Protein AF-A0A949F5P6-F1 (afdb_monomer_lite)

Secondary structure (DSSP, 8-state):
--SSHHHHHHHHHHHTS--------EEEEEEEEEESEEEEEESS-EEEE-TT-SS-SEEE-TT--EEEEE-SSSEE-SSS-B--SEEEEEE-TT--EEETTEEESSEEEEEEETTEEEEEEEEEHHHHHHHHHHHHS-TTS-HHHHHHHHHHHHHHHHHHHHHTTTSS-SEESSTTS----TT-

Structure (mmCIF, N/CA/C/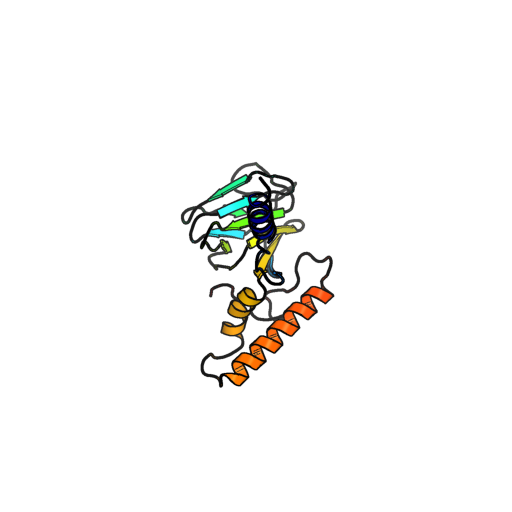O backbone):
data_AF-A0A949F5P6-F1
#
_entry.id   AF-A0A949F5P6-F1
#
loop_
_atom_site.group_PDB
_atom_site.id
_atom_site.type_symbol
_atom_site.label_atom_id
_atom_site.label_alt_id
_atom_site.label_comp_id
_atom_site.label_asym_id
_atom_site.label_entity_id
_atom_site.label_seq_id
_atom_site.pdbx_PDB_ins_code
_atom_site.Cartn_x
_atom_site.Cartn_y
_atom_site.Cartn_z
_atom_site.occupancy
_atom_site.B_iso_or_equiv
_atom_site.auth_seq_id
_atom_site.auth_comp_id
_atom_site.auth_asym_id
_atom_site.auth_atom_id
_atom_site.pdbx_PDB_model_num
ATOM 1 N N . MET A 1 1 ? -8.753 58.384 -19.182 1.00 50.28 1 MET A N 1
ATOM 2 C CA . MET A 1 1 ? -9.320 57.295 -18.348 1.00 50.28 1 MET A CA 1
ATOM 3 C C . MET A 1 1 ? -9.733 56.052 -19.166 1.00 50.28 1 MET A C 1
ATOM 5 O O . MET A 1 1 ? -10.777 55.478 -18.907 1.00 50.28 1 MET A O 1
ATOM 9 N N . LYS A 1 2 ? -8.934 55.602 -20.153 1.00 48.81 2 LYS A N 1
ATOM 10 C CA . LYS A 1 2 ? -9.259 54.415 -20.986 1.00 48.81 2 LYS A CA 1
ATOM 11 C C . LYS A 1 2 ? -8.104 53.409 -21.161 1.00 48.81 2 LYS A C 1
ATOM 13 O O . LYS A 1 2 ? -8.247 52.454 -21.906 1.00 48.81 2 LYS A O 1
ATOM 18 N N . LYS A 1 3 ? -6.969 53.587 -20.468 1.00 45.97 3 LYS A N 1
ATOM 19 C CA . LYS A 1 3 ? -5.789 52.698 -20.587 1.00 45.97 3 LYS A CA 1
ATOM 20 C C . LYS A 1 3 ? -5.497 51.827 -19.352 1.00 45.97 3 LYS A C 1
ATOM 22 O O . LYS A 1 3 ? -4.590 51.013 -19.408 1.00 45.97 3 LYS A O 1
ATOM 27 N N . ILE A 1 4 ? -6.271 51.950 -18.268 1.00 48.78 4 ILE A N 1
ATOM 28 C CA . ILE A 1 4 ? -6.043 51.187 -17.018 1.00 48.78 4 ILE A CA 1
ATOM 29 C C . ILE A 1 4 ? -6.819 49.854 -16.986 1.00 48.78 4 ILE A C 1
ATOM 31 O O . ILE A 1 4 ? -6.415 48.923 -16.301 1.00 48.78 4 ILE A O 1
ATOM 35 N N . ILE A 1 5 ? -7.879 49.701 -17.786 1.00 48.72 5 ILE A N 1
ATOM 36 C CA . ILE A 1 5 ? -8.738 48.501 -17.747 1.00 48.72 5 ILE A CA 1
ATOM 37 C C . ILE A 1 5 ? -8.091 47.288 -18.454 1.00 48.72 5 ILE A C 1
ATOM 39 O O . ILE A 1 5 ? -8.403 46.148 -18.124 1.00 48.72 5 ILE A O 1
ATOM 43 N N . LEU A 1 6 ? -7.133 47.498 -19.366 1.00 40.81 6 LEU A N 1
ATOM 44 C CA . LEU A 1 6 ? -6.543 46.404 -20.155 1.00 40.81 6 LEU A CA 1
ATOM 45 C C . LEU A 1 6 ? -5.443 45.612 -19.415 1.00 40.81 6 LEU A C 1
ATOM 47 O O . LEU A 1 6 ? -5.167 44.475 -19.779 1.00 40.81 6 LEU A O 1
ATOM 51 N N . LEU A 1 7 ? -4.847 46.166 -18.351 1.00 41.56 7 LEU A N 1
ATOM 52 C CA . LEU A 1 7 ? -3.807 45.481 -17.562 1.00 41.56 7 LEU A CA 1
ATOM 53 C C . LEU A 1 7 ? -4.375 44.571 -16.460 1.00 41.56 7 LEU A C 1
ATOM 55 O O . LEU A 1 7 ? -3.722 43.608 -16.071 1.00 41.56 7 LEU A O 1
ATOM 59 N N . ILE A 1 8 ? -5.609 44.816 -16.008 1.00 45.28 8 ILE A N 1
ATOM 60 C CA . ILE A 1 8 ? -6.285 43.958 -15.021 1.00 45.28 8 ILE A CA 1
ATOM 61 C C . ILE A 1 8 ? -6.829 42.672 -15.661 1.00 45.28 8 ILE A C 1
ATOM 63 O O . ILE A 1 8 ? -6.861 41.631 -15.012 1.00 45.28 8 ILE A O 1
ATOM 67 N N . LEU A 1 9 ? -7.191 42.703 -16.948 1.00 42.06 9 LEU A N 1
ATOM 68 C CA . LEU A 1 9 ? -7.776 41.542 -17.626 1.00 42.06 9 LEU A CA 1
ATOM 69 C C . LEU A 1 9 ? -6.742 40.442 -17.937 1.00 42.06 9 LEU A C 1
ATOM 71 O O . LEU A 1 9 ? -7.083 39.262 -17.945 1.00 42.06 9 LEU A O 1
ATOM 75 N N . ILE A 1 10 ? -5.471 40.811 -18.134 1.00 47.78 10 ILE A N 1
ATOM 76 C CA . ILE A 1 10 ? -4.380 39.850 -18.371 1.00 47.78 10 ILE A CA 1
ATOM 77 C C . ILE A 1 10 ? -3.931 39.201 -17.051 1.00 47.78 10 ILE A C 1
ATOM 79 O O . ILE A 1 10 ? -3.666 38.002 -17.021 1.00 47.78 10 ILE A O 1
ATOM 83 N N . ALA A 1 11 ? -3.931 39.946 -15.940 1.00 45.56 11 ALA A N 1
ATOM 84 C CA . ALA A 1 11 ? -3.559 39.412 -14.627 1.00 45.56 11 ALA A CA 1
ATOM 85 C C . ALA A 1 11 ? -4.588 38.408 -14.068 1.00 45.56 11 ALA A C 1
ATOM 87 O O . ALA A 1 11 ? -4.207 37.440 -13.414 1.00 45.56 11 ALA A O 1
ATOM 88 N N . VAL A 1 12 ? -5.880 38.582 -14.373 1.00 44.78 12 VAL A N 1
ATOM 89 C CA . VAL A 1 12 ? -6.940 37.641 -13.957 1.00 44.78 12 VAL A CA 1
ATOM 90 C C . VAL A 1 12 ? -6.904 36.340 -14.772 1.00 44.78 12 VAL A C 1
ATOM 92 O O . VAL A 1 12 ? -7.260 35.282 -14.258 1.00 44.78 12 VAL A O 1
ATOM 95 N N . CYS A 1 13 ? -6.408 36.377 -16.014 1.00 37.69 13 CYS A N 1
ATOM 96 C CA . CYS A 1 13 ? -6.328 35.189 -16.868 1.00 37.69 13 CYS A CA 1
ATOM 97 C C . CYS A 1 13 ? -5.189 34.229 -16.463 1.00 37.69 13 CYS A C 1
ATOM 99 O O . CYS A 1 13 ? -5.305 33.024 -16.662 1.00 37.69 13 CYS A O 1
ATOM 101 N N . VAL A 1 14 ? -4.127 34.727 -15.813 1.00 45.16 14 VAL A N 1
ATOM 102 C CA . VAL A 1 14 ? -3.027 33.881 -15.302 1.00 45.16 14 VAL A CA 1
ATOM 103 C C . VAL A 1 14 ? -3.420 33.126 -14.022 1.00 45.16 14 VAL A C 1
ATOM 105 O O . VAL A 1 14 ? -2.890 32.053 -13.757 1.00 45.16 14 VAL A O 1
ATOM 108 N N . ILE A 1 15 ? -4.395 33.627 -13.255 1.00 46.72 15 ILE A N 1
ATOM 109 C CA . ILE A 1 15 ? -4.849 33.000 -11.997 1.00 46.72 15 ILE A CA 1
ATOM 110 C C . ILE A 1 15 ? -5.822 31.826 -12.254 1.00 46.72 15 ILE A C 1
ATOM 112 O O . ILE A 1 15 ? -6.045 30.998 -11.376 1.00 46.72 15 ILE A O 1
ATOM 116 N N . LEU A 1 16 ? -6.366 31.709 -13.471 1.00 43.34 16 LEU A N 1
ATOM 117 C CA . LEU A 1 16 ? -7.303 30.648 -13.868 1.00 43.34 16 LEU A CA 1
ATOM 118 C C . LEU A 1 16 ? -6.640 29.424 -14.510 1.00 43.34 16 LEU A C 1
ATOM 120 O O . LEU A 1 16 ? -7.331 28.444 -14.793 1.00 43.34 16 LEU A O 1
ATOM 124 N N . VAL A 1 17 ? -5.316 29.426 -14.686 1.00 46.06 17 VAL A N 1
ATOM 125 C CA . VAL A 1 17 ? -4.587 28.177 -14.919 1.00 46.06 17 VAL A CA 1
ATOM 126 C C . VAL A 1 17 ? -4.506 27.479 -13.569 1.00 46.06 17 VAL A C 1
ATOM 128 O O . VAL A 1 17 ? -3.535 27.620 -12.828 1.00 46.06 17 VAL A O 1
ATOM 131 N N . GLY A 1 18 ? -5.579 26.771 -13.211 1.00 46.53 18 GLY A N 1
ATOM 132 C CA . GLY A 1 18 ? -5.518 25.807 -12.127 1.00 46.53 18 GLY A CA 1
ATOM 133 C C . GLY A 1 18 ? -4.285 24.946 -12.363 1.00 46.53 18 GLY A C 1
ATOM 134 O O . GLY A 1 18 ? -4.097 24.434 -13.468 1.00 46.53 18 GLY A O 1
ATOM 135 N N . PHE A 1 19 ? -3.417 24.842 -11.357 1.00 43.03 19 PHE A N 1
ATOM 136 C CA . PHE A 1 19 ? -2.393 23.812 -11.340 1.00 43.03 19 PHE A CA 1
ATOM 137 C C . PHE A 1 19 ? -3.138 22.487 -11.504 1.00 43.03 19 PHE A C 1
ATOM 139 O O . PHE A 1 19 ? -3.732 21.983 -10.553 1.00 43.03 19 PHE A O 1
ATOM 146 N N . GLN A 1 20 ? -3.180 21.955 -12.728 1.00 40.69 20 GLN A N 1
ATOM 147 C CA . GLN A 1 20 ? -3.459 20.546 -12.912 1.00 40.69 20 GLN A CA 1
ATOM 148 C C . GLN A 1 20 ? -2.363 19.855 -12.127 1.00 40.69 20 GLN A C 1
ATOM 150 O O . GLN A 1 20 ? -1.181 20.000 -12.451 1.00 40.69 20 GLN A O 1
ATOM 155 N N . ASP A 1 21 ? -2.757 19.188 -11.046 1.00 50.00 21 ASP A N 1
ATOM 156 C CA . ASP A 1 21 ? -1.862 18.292 -10.347 1.00 50.00 21 ASP A CA 1
ATOM 157 C C . ASP A 1 21 ? -1.286 17.367 -11.421 1.00 50.00 21 ASP A C 1
ATOM 159 O O . ASP A 1 21 ? -2.022 16.658 -12.108 1.00 50.00 21 ASP A O 1
ATOM 163 N N . SER A 1 22 ? 0.020 17.469 -11.671 1.00 49.59 22 SER A N 1
ATOM 164 C CA . SER A 1 22 ? 0.702 16.776 -12.776 1.00 49.59 22 SER A CA 1
ATOM 165 C C . SER A 1 22 ? 0.798 15.261 -12.544 1.00 49.59 22 SER A C 1
ATOM 167 O O . SER A 1 22 ? 1.641 14.572 -13.119 1.00 49.59 22 SER A O 1
ATOM 169 N N . SER A 1 23 ? -0.040 14.734 -11.655 1.00 64.88 23 SER A N 1
ATOM 170 C CA . SER A 1 23 ? -0.141 13.326 -11.351 1.00 64.88 23 SER A CA 1
ATOM 171 C C . SER A 1 23 ? -0.780 12.648 -12.566 1.00 64.88 23 SER A C 1
ATOM 173 O O . SER A 1 23 ? -1.952 12.821 -12.895 1.00 64.88 23 SER A O 1
ATOM 175 N N . GLY A 1 24 ? 0.040 11.882 -13.288 1.00 77.94 24 GLY A N 1
ATOM 176 C CA . GLY A 1 24 ? -0.445 10.937 -14.287 1.00 77.94 24 GLY A CA 1
ATOM 177 C C . GLY A 1 24 ? -1.412 9.911 -13.670 1.00 77.94 24 GLY A C 1
ATOM 178 O O . GLY A 1 24 ? -1.693 9.945 -12.469 1.00 77.94 24 GLY A O 1
ATOM 179 N N . PRO A 1 25 ? -1.925 8.954 -14.460 1.00 92.69 25 PRO A N 1
ATOM 180 C CA . PRO A 1 25 ? -2.863 7.962 -13.948 1.00 92.69 25 PRO A CA 1
ATOM 181 C C . PRO A 1 25 ? -2.271 7.218 -12.747 1.00 92.69 25 PRO A C 1
ATOM 183 O O . PRO A 1 25 ? -1.134 6.747 -12.791 1.00 92.69 25 PRO A O 1
ATOM 186 N N . LYS A 1 26 ? -3.059 7.081 -11.681 1.00 94.62 26 LYS A N 1
ATOM 187 C CA . LYS A 1 26 ? -2.685 6.267 -10.525 1.00 94.62 26 LYS A CA 1
ATOM 188 C C . LYS A 1 26 ? -2.974 4.792 -10.774 1.00 94.62 26 LYS A C 1
ATOM 190 O O . LYS A 1 26 ? -3.931 4.432 -11.466 1.00 94.62 26 LYS A O 1
ATOM 195 N N . ILE A 1 27 ? -2.168 3.939 -10.166 1.00 95.69 27 ILE A N 1
ATOM 196 C CA . ILE A 1 27 ? -2.289 2.488 -10.166 1.00 95.69 27 ILE A CA 1
ATOM 197 C C . ILE A 1 27 ? -2.479 2.017 -8.728 1.00 95.69 27 ILE A C 1
ATOM 199 O O . ILE A 1 27 ? -1.768 2.454 -7.826 1.00 95.69 27 ILE A O 1
ATOM 203 N N . ARG A 1 28 ? -3.433 1.106 -8.531 1.00 97.06 28 ARG A N 1
ATOM 204 C CA . ARG A 1 28 ? -3.722 0.479 -7.237 1.00 97.06 28 ARG A CA 1
ATOM 205 C C . ARG A 1 28 ? -3.174 -0.941 -7.222 1.00 97.06 28 ARG A C 1
ATOM 207 O O . ARG A 1 28 ? -3.649 -1.791 -7.977 1.00 97.06 28 ARG A O 1
ATOM 214 N N . VAL A 1 29 ? -2.189 -1.212 -6.376 1.00 96.19 29 VAL A N 1
ATOM 215 C CA . VAL A 1 29 ? -1.545 -2.526 -6.269 1.00 96.19 29 VAL A CA 1
ATOM 216 C C . VAL A 1 29 ? -1.906 -3.161 -4.934 1.00 96.19 29 VAL A C 1
ATOM 218 O O . VAL A 1 29 ? -1.552 -2.624 -3.891 1.00 96.19 29 VAL A O 1
ATOM 221 N N . ALA A 1 30 ? -2.575 -4.313 -4.942 1.00 96.12 30 ALA A N 1
ATOM 222 C CA . ALA A 1 30 ? -2.739 -5.122 -3.738 1.00 96.12 30 ALA A CA 1
ATOM 223 C C . ALA A 1 30 ? -1.377 -5.686 -3.318 1.00 96.12 30 ALA A C 1
ATOM 225 O O . ALA A 1 30 ? -0.804 -6.523 -4.021 1.00 96.12 30 ALA A O 1
ATOM 226 N N . ILE A 1 31 ? -0.864 -5.205 -2.187 1.00 95.50 31 ILE A N 1
ATOM 227 C CA . ILE A 1 31 ? 0.441 -5.585 -1.636 1.00 95.50 31 ILE A CA 1
ATOM 228 C C . ILE A 1 31 ? 0.325 -6.648 -0.542 1.00 95.50 31 ILE A C 1
ATOM 230 O O . ILE A 1 31 ? 1.243 -7.443 -0.385 1.00 95.50 31 ILE A O 1
ATOM 234 N N . LEU A 1 32 ? -0.808 -6.714 0.167 1.00 94.56 32 LEU A N 1
ATOM 235 C CA . LEU A 1 32 ? -1.151 -7.811 1.076 1.00 94.56 32 LEU A CA 1
ATOM 236 C C . LEU A 1 32 ? -2.608 -8.206 0.847 1.00 94.56 32 LEU A C 1
ATOM 238 O O . LEU A 1 32 ? -3.471 -7.338 0.726 1.00 94.56 32 LEU A O 1
ATOM 242 N N . ILE A 1 33 ? -2.873 -9.508 0.789 1.00 93.75 33 ILE A N 1
ATOM 243 C CA . ILE A 1 33 ? -4.210 -10.076 0.608 1.00 93.75 33 ILE A CA 1
ATOM 244 C C . ILE A 1 33 ? -4.439 -11.063 1.749 1.00 93.75 33 ILE A C 1
ATOM 246 O O . ILE A 1 33 ? -3.564 -11.876 2.036 1.00 93.75 33 ILE A O 1
ATOM 250 N N . ASP A 1 34 ? -5.600 -10.952 2.388 1.00 94.31 34 ASP A N 1
ATOM 251 C CA . ASP A 1 34 ? -6.066 -11.809 3.480 1.00 94.31 34 ASP A CA 1
ATOM 252 C C . ASP A 1 34 ? -5.105 -11.833 4.691 1.00 94.31 34 ASP A C 1
ATOM 254 O O . ASP A 1 34 ? -4.900 -12.851 5.349 1.00 94.31 34 ASP A O 1
ATOM 258 N N . ALA A 1 35 ? -4.507 -10.678 5.005 1.00 94.75 35 ALA A N 1
ATOM 259 C CA . ALA A 1 35 ? -3.623 -10.523 6.159 1.00 94.75 35 ALA A CA 1
ATOM 260 C C . ALA A 1 35 ? -4.423 -10.382 7.465 1.00 94.75 35 ALA A C 1
ATOM 262 O O . ALA A 1 35 ? -5.395 -9.636 7.520 1.00 94.75 35 ALA A O 1
ATOM 263 N N . SER A 1 36 ? -3.983 -11.020 8.552 1.00 95.19 36 SER A N 1
ATOM 264 C CA . SER A 1 36 ? -4.634 -10.900 9.871 1.00 95.19 36 SER A CA 1
ATOM 265 C C . SER A 1 36 ? -4.399 -9.542 10.548 1.00 95.19 36 SER A C 1
ATOM 267 O O . SER A 1 36 ? -5.167 -9.107 11.405 1.00 95.19 36 SER A O 1
ATOM 269 N N . SER A 1 37 ? -3.296 -8.880 10.203 1.00 96.69 37 SER A N 1
ATOM 270 C CA . SER A 1 37 ? -2.911 -7.568 10.718 1.00 96.69 37 SER A CA 1
ATOM 271 C C . SER A 1 37 ? -1.877 -6.922 9.806 1.00 96.69 37 SER A C 1
ATOM 273 O O . SER A 1 37 ? -1.141 -7.627 9.112 1.00 96.69 37 SER A O 1
ATOM 275 N N . VAL A 1 38 ? -1.751 -5.601 9.871 1.00 98.06 38 VAL A N 1
ATOM 276 C CA . VAL A 1 38 ? -0.703 -4.864 9.164 1.00 98.06 38 VAL A CA 1
ATOM 277 C C . VAL A 1 38 ? -0.065 -3.820 10.070 1.00 98.06 38 VAL A C 1
ATOM 279 O O . VAL A 1 38 ? -0.758 -3.086 10.773 1.00 98.06 38 VAL A O 1
ATOM 282 N N . LYS A 1 39 ? 1.268 -3.746 10.039 1.00 98.19 39 LYS A N 1
ATOM 283 C CA . LYS A 1 39 ? 2.028 -2.703 10.725 1.00 98.19 39 LYS A CA 1
ATOM 284 C C . LYS A 1 39 ? 2.257 -1.525 9.785 1.00 98.19 39 LYS A C 1
ATOM 286 O O . LYS A 1 39 ? 2.908 -1.692 8.751 1.00 98.19 39 LYS A O 1
ATOM 291 N N . ILE A 1 40 ? 1.780 -0.353 10.186 1.00 98.38 40 ILE A N 1
ATOM 292 C CA . ILE A 1 40 ? 1.973 0.924 9.506 1.00 98.38 40 ILE A CA 1
ATOM 293 C C . ILE A 1 40 ? 2.950 1.785 10.304 1.00 98.38 40 ILE A C 1
ATOM 295 O O . ILE A 1 40 ? 2.769 2.016 11.496 1.00 98.38 40 ILE A O 1
ATOM 299 N N . SER A 1 41 ? 3.982 2.273 9.631 1.00 98.31 41 SER A N 1
ATOM 300 C CA . SER A 1 41 ? 4.856 3.346 10.112 1.00 98.31 41 SER A CA 1
ATOM 301 C C . SER A 1 41 ? 5.266 4.216 8.927 1.00 98.31 41 SER A C 1
ATOM 303 O O . SER A 1 41 ? 4.743 4.039 7.825 1.00 98.31 41 SER A O 1
ATOM 305 N N . ALA A 1 42 ? 6.179 5.167 9.105 1.00 98.06 42 ALA A N 1
ATOM 306 C CA . ALA A 1 42 ? 6.630 6.010 8.003 1.00 98.06 42 ALA A CA 1
ATOM 307 C C . ALA A 1 42 ? 8.094 6.446 8.152 1.00 98.06 42 ALA A C 1
ATOM 309 O O . ALA A 1 42 ? 8.759 6.147 9.142 1.00 98.06 42 ALA A O 1
ATOM 310 N N . THR A 1 43 ? 8.634 7.109 7.128 1.00 98.00 43 THR A N 1
ATOM 311 C CA . THR A 1 43 ? 9.945 7.790 7.191 1.00 98.00 43 THR A CA 1
ATOM 312 C C . THR A 1 43 ? 9.852 9.225 7.715 1.00 98.00 43 THR A C 1
ATOM 314 O O . THR A 1 43 ? 10.867 9.906 7.796 1.00 98.00 43 THR A O 1
ATOM 317 N N . GLY A 1 44 ? 8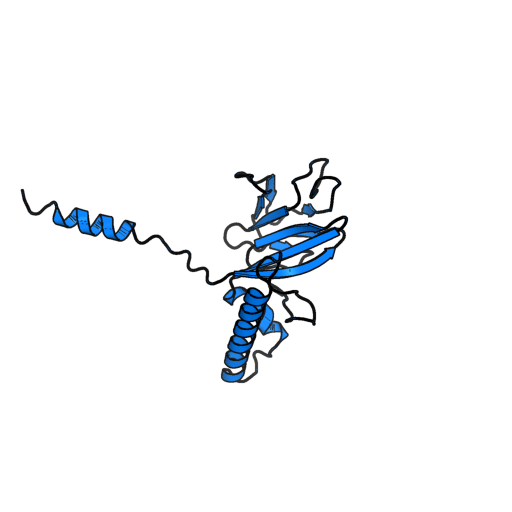.648 9.696 8.021 1.00 97.75 44 GLY A N 1
ATOM 318 C CA . GLY A 1 44 ? 8.352 11.040 8.492 1.00 97.75 44 GLY A CA 1
ATOM 319 C C . GLY A 1 44 ? 6.856 11.174 8.751 1.00 97.75 44 GLY A C 1
ATOM 320 O O . GLY A 1 44 ? 6.146 10.178 8.871 1.00 97.75 44 GLY A O 1
ATOM 321 N N . ARG A 1 45 ? 6.338 12.402 8.778 1.00 98.31 45 ARG A N 1
ATOM 322 C CA . ARG A 1 45 ? 4.932 12.653 9.135 1.00 98.31 45 ARG A CA 1
ATOM 323 C C . ARG A 1 45 ? 3.916 12.048 8.165 1.00 98.31 45 ARG A C 1
ATOM 325 O O . ARG A 1 45 ? 4.124 12.042 6.951 1.00 98.31 45 ARG A O 1
ATOM 332 N N . PHE A 1 46 ? 2.789 11.605 8.710 1.00 98.38 46 PHE A N 1
ATOM 333 C CA . PHE A 1 46 ? 1.653 11.062 7.968 1.00 98.38 46 PHE A CA 1
ATOM 334 C C . PHE A 1 46 ? 0.335 11.267 8.723 1.00 98.38 46 PHE A C 1
ATOM 336 O O . PHE A 1 46 ? 0.309 11.608 9.908 1.00 98.38 46 PHE A O 1
ATOM 343 N N . LYS A 1 47 ? -0.776 11.064 8.016 1.00 98.19 47 LYS A N 1
ATOM 344 C CA . LYS A 1 47 ? -2.135 11.119 8.562 1.00 98.19 47 LYS A CA 1
ATOM 345 C C . LYS A 1 47 ? -2.924 9.883 8.150 1.00 98.19 47 LYS A C 1
ATOM 347 O O . LYS A 1 47 ? -2.708 9.356 7.061 1.00 98.19 47 LYS A O 1
ATOM 352 N N . ILE A 1 48 ? -3.844 9.460 9.010 1.00 98.12 48 ILE A N 1
ATOM 353 C CA . ILE A 1 48 ? -4.786 8.369 8.761 1.00 98.12 48 ILE A CA 1
ATOM 354 C C . ILE A 1 48 ? -6.195 8.955 8.721 1.00 98.12 48 ILE A C 1
ATOM 356 O O . ILE A 1 48 ? -6.593 9.680 9.633 1.00 98.12 48 ILE A O 1
ATOM 360 N N . PHE A 1 49 ? -6.953 8.627 7.682 1.00 97.81 49 PHE A N 1
ATOM 361 C CA . PHE A 1 49 ? -8.329 9.069 7.482 1.00 97.81 49 PHE A CA 1
ATOM 362 C C . PHE A 1 49 ? -9.275 7.875 7.448 1.00 97.81 49 PHE A C 1
ATOM 364 O O . PHE A 1 49 ? -8.938 6.819 6.914 1.00 97.81 49 PHE A O 1
ATOM 371 N N . ALA A 1 50 ? -10.469 8.073 8.000 1.00 95.56 50 ALA A N 1
ATOM 372 C CA . ALA A 1 50 ? -11.581 7.140 7.882 1.00 95.56 50 ALA A CA 1
ATOM 373 C C . ALA A 1 50 ? -12.595 7.654 6.839 1.00 95.56 50 ALA A C 1
ATOM 375 O O . ALA A 1 50 ? -12.689 8.869 6.633 1.00 95.56 50 ALA A O 1
ATOM 376 N N . PRO A 1 51 ? -13.385 6.767 6.208 1.00 86.94 51 PRO A N 1
ATOM 377 C CA . PRO A 1 51 ? -14.391 7.117 5.218 1.00 86.94 51 PRO A CA 1
ATOM 378 C C . PRO A 1 51 ? -15.316 8.233 5.685 1.00 86.94 51 PRO A C 1
ATOM 380 O O . PRO A 1 51 ? -15.860 8.195 6.787 1.00 86.94 51 PRO A O 1
ATOM 383 N N . GLY A 1 52 ? -15.495 9.238 4.829 1.00 84.88 52 GLY A N 1
ATOM 384 C CA . GLY A 1 52 ? -16.398 10.360 5.087 1.00 84.88 52 GLY A CA 1
ATOM 385 C C . GLY A 1 52 ? -15.929 11.343 6.165 1.00 84.88 52 GLY A C 1
ATOM 386 O O . GLY A 1 52 ? -16.640 12.312 6.426 1.00 84.88 52 GLY A O 1
ATOM 387 N N . LYS A 1 53 ? -14.751 11.151 6.777 1.00 87.50 53 LYS A N 1
ATOM 388 C CA . LYS A 1 53 ? -14.184 12.114 7.731 1.00 87.50 53 LYS A CA 1
ATOM 389 C C . LYS A 1 53 ? -13.251 13.098 7.027 1.00 87.50 53 LYS A C 1
ATOM 391 O O . LYS A 1 53 ? -12.325 12.703 6.327 1.00 87.50 53 LYS A O 1
ATOM 396 N N . LEU A 1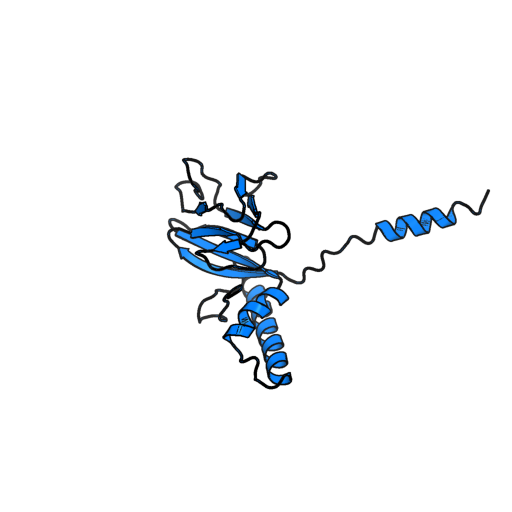 54 ? -13.491 14.391 7.252 1.00 86.50 54 LEU A N 1
ATOM 397 C CA . LEU A 1 54 ? -12.629 15.475 6.761 1.00 86.50 54 LEU A CA 1
ATOM 398 C C . LEU A 1 54 ? -11.348 15.617 7.593 1.00 86.50 54 LEU A C 1
ATOM 400 O O . LEU A 1 54 ? -10.310 16.037 7.082 1.00 86.50 54 LEU A O 1
ATOM 404 N N . GLU A 1 55 ? -11.418 15.255 8.871 1.00 94.12 55 GLU A N 1
ATOM 405 C CA . GLU A 1 55 ? -10.279 15.275 9.780 1.00 94.12 55 GLU A CA 1
ATOM 406 C C . GLU A 1 55 ? -9.626 13.898 9.882 1.00 94.12 55 GLU A C 1
ATOM 408 O O . GLU A 1 55 ? -10.268 12.855 9.724 1.00 94.12 55 GLU A O 1
ATOM 413 N N . ALA A 1 56 ? -8.322 13.907 10.150 1.00 96.25 56 ALA A N 1
ATOM 414 C CA . ALA A 1 56 ? -7.573 12.683 10.372 1.00 96.25 56 ALA A CA 1
ATOM 415 C C . ALA A 1 56 ? -8.013 12.038 11.693 1.00 96.25 56 ALA A C 1
ATOM 417 O O . ALA A 1 56 ? -8.105 12.715 12.713 1.00 96.25 56 ALA A O 1
ATOM 418 N N . VAL A 1 57 ? -8.238 10.724 11.676 1.00 96.25 57 VAL A N 1
ATOM 419 C CA . VAL A 1 57 ? -8.536 9.937 12.886 1.00 96.25 57 VAL A CA 1
ATOM 420 C C . VAL A 1 57 ? -7.281 9.627 13.691 1.00 96.25 57 VAL A C 1
ATOM 422 O O . VAL A 1 57 ? -7.365 9.353 14.881 1.00 96.25 57 VAL A O 1
ATOM 425 N N . ALA A 1 58 ? -6.117 9.684 13.045 1.00 96.56 58 ALA A N 1
ATOM 426 C CA . ALA A 1 58 ? -4.821 9.593 13.694 1.00 96.56 58 ALA A CA 1
ATOM 427 C C . ALA A 1 58 ? -3.754 10.324 12.871 1.00 96.56 58 ALA A C 1
ATOM 429 O O . ALA A 1 58 ? -3.880 10.517 11.657 1.00 96.56 58 ALA A O 1
ATOM 430 N N . THR A 1 59 ? -2.673 10.714 13.534 1.00 97.38 59 THR A N 1
ATOM 431 C CA . THR A 1 59 ? -1.505 11.348 12.918 1.00 97.38 59 THR A CA 1
ATOM 432 C C . THR A 1 59 ? -0.251 10.736 13.504 1.00 97.38 59 THR A C 1
ATOM 434 O O . THR A 1 59 ? -0.201 10.542 14.714 1.00 97.38 59 THR A O 1
ATOM 437 N N . GLY A 1 60 ? 0.769 10.512 12.684 1.00 97.12 60 GLY A N 1
ATOM 438 C CA . GLY A 1 60 ? 2.046 9.995 13.156 1.00 97.12 60 GLY A CA 1
ATOM 439 C C . GLY A 1 60 ? 3.240 10.663 12.492 1.00 97.12 60 GLY A C 1
ATOM 440 O O . GLY A 1 60 ? 3.105 11.476 11.573 1.00 97.12 60 GLY A O 1
ATOM 441 N N . ASP A 1 61 ? 4.414 10.292 12.976 1.00 97.62 61 ASP A N 1
ATOM 442 C CA . ASP A 1 61 ? 5.743 10.681 12.513 1.00 97.62 61 ASP A CA 1
ATOM 443 C C . ASP A 1 61 ? 6.640 9.443 12.320 1.00 97.62 61 ASP A C 1
ATOM 445 O O . ASP A 1 61 ? 6.166 8.306 12.331 1.00 97.62 61 ASP A O 1
ATOM 449 N N . GLU A 1 62 ? 7.941 9.642 12.115 1.00 96.75 62 GLU A N 1
ATOM 450 C CA . GLU A 1 62 ? 8.917 8.566 11.921 1.00 96.75 62 GLU A CA 1
ATOM 451 C C . GLU A 1 62 ? 9.039 7.580 13.098 1.00 96.75 62 GLU A C 1
ATOM 453 O O . GLU A 1 62 ? 9.519 6.462 12.897 1.00 96.75 62 GLU A O 1
ATOM 458 N N . ASN A 1 63 ? 8.589 7.960 14.299 1.00 97.56 63 ASN A N 1
ATOM 459 C CA . ASN A 1 63 ? 8.631 7.127 15.504 1.00 97.56 63 ASN A CA 1
ATOM 460 C C . ASN A 1 63 ? 7.291 6.436 15.787 1.00 97.56 63 ASN A C 1
ATOM 462 O O . ASN A 1 63 ? 7.204 5.568 16.656 1.00 97.56 63 ASN A O 1
ATOM 466 N N . SER A 1 64 ? 6.241 6.811 15.058 1.00 97.69 64 SER A N 1
ATOM 467 C CA . SER A 1 64 ? 4.889 6.305 15.261 1.00 97.69 64 SER A CA 1
ATOM 468 C C . SER A 1 64 ? 4.684 4.954 14.571 1.00 97.69 64 SER A C 1
ATOM 470 O O . SER A 1 64 ? 5.032 4.770 13.399 1.00 97.69 64 SER A O 1
ATOM 472 N N . ILE A 1 65 ? 4.072 4.005 15.283 1.00 97.50 65 ILE A N 1
ATOM 473 C CA . ILE A 1 65 ? 3.714 2.682 14.762 1.00 97.50 65 ILE A CA 1
ATOM 474 C C . ILE A 1 65 ? 2.237 2.426 15.052 1.00 97.50 65 ILE A C 1
ATOM 476 O O . ILE A 1 65 ? 1.813 2.495 16.197 1.00 97.50 65 ILE A O 1
ATOM 480 N N . TYR A 1 66 ? 1.477 2.072 14.018 1.00 97.81 66 TYR A N 1
ATOM 481 C CA . TYR A 1 66 ? 0.086 1.646 14.135 1.00 97.81 66 TYR A CA 1
ATOM 482 C C . TYR A 1 66 ? -0.046 0.193 13.699 1.00 97.81 66 TYR A C 1
ATOM 484 O O . TYR A 1 66 ? 0.364 -0.178 12.598 1.00 97.81 66 TYR A O 1
ATOM 492 N N . MET A 1 67 ? -0.648 -0.635 14.549 1.00 97.75 67 MET A N 1
ATOM 493 C CA . MET A 1 67 ? -1.029 -1.997 14.191 1.00 97.75 67 MET A CA 1
ATOM 494 C C . MET A 1 67 ? -2.515 -2.024 13.838 1.00 97.75 67 MET A C 1
ATOM 496 O O . MET A 1 67 ? -3.357 -1.845 14.714 1.00 97.75 67 MET A O 1
ATOM 500 N N . ILE A 1 68 ? -2.834 -2.254 12.565 1.00 98.00 68 ILE A N 1
ATOM 501 C CA . ILE A 1 68 ? -4.216 -2.292 12.075 1.00 98.00 68 ILE A CA 1
ATOM 502 C C . ILE A 1 68 ? -4.692 -3.743 11.995 1.00 98.00 68 ILE A C 1
ATOM 504 O O . ILE A 1 68 ? -3.951 -4.621 11.541 1.00 98.00 68 ILE A O 1
ATOM 508 N N . ARG A 1 69 ? -5.927 -3.997 12.441 1.00 97.12 69 ARG A N 1
ATOM 509 C CA . ARG A 1 69 ? -6.579 -5.318 12.461 1.00 97.12 69 ARG A CA 1
ATOM 510 C C . ARG A 1 69 ? -8.044 -5.222 12.040 1.00 97.12 69 ARG A C 1
ATOM 512 O O . ARG A 1 69 ? -8.638 -4.146 12.104 1.00 97.12 69 ARG A O 1
ATOM 519 N N . SER A 1 70 ? -8.623 -6.356 11.650 1.00 96.50 70 SER A N 1
ATOM 520 C CA . SER A 1 70 ? -10.072 -6.467 11.464 1.00 96.50 70 SER A CA 1
ATOM 521 C C . SER A 1 70 ? -10.773 -6.494 12.829 1.00 96.50 70 SER A C 1
ATOM 523 O O . SER A 1 70 ? -10.378 -7.245 13.723 1.00 96.50 70 SER A O 1
ATOM 525 N N . GLY A 1 71 ? -11.759 -5.620 13.013 1.00 94.44 71 GLY A N 1
ATOM 526 C CA . GLY A 1 71 ? -12.675 -5.570 14.150 1.00 94.44 71 GLY A CA 1
ATOM 527 C C . GLY A 1 71 ? -14.059 -6.112 13.789 1.00 94.44 71 GLY A C 1
ATOM 528 O O . GLY A 1 71 ? -14.273 -6.647 12.702 1.00 94.44 71 GLY A O 1
ATOM 529 N N . LEU A 1 72 ? -15.012 -5.982 14.714 1.00 93.38 72 LEU A N 1
ATOM 530 C CA . LEU A 1 72 ? -16.358 -6.526 14.515 1.00 93.38 72 LEU A CA 1
ATOM 531 C C . LEU A 1 72 ? -17.171 -5.664 13.538 1.00 93.38 72 LEU A C 1
ATOM 533 O O . LEU A 1 72 ? -17.916 -6.193 12.719 1.00 93.38 72 LEU A O 1
ATOM 537 N N . PHE A 1 73 ? -16.999 -4.345 13.610 1.00 91.62 73 PHE A N 1
ATOM 538 C CA . PHE A 1 73 ? -17.756 -3.336 12.866 1.00 91.62 73 PHE A CA 1
ATOM 539 C C . PHE A 1 73 ? -16.902 -2.539 11.869 1.00 91.62 73 PHE A C 1
ATOM 541 O O . PHE A 1 73 ? -17.432 -1.727 11.116 1.00 91.62 73 PHE A O 1
ATOM 548 N N . GLY A 1 74 ? -15.586 -2.736 11.865 1.00 95.38 74 GLY A N 1
ATOM 549 C CA . GLY A 1 74 ? -14.659 -2.023 11.004 1.00 95.38 74 GLY A CA 1
ATOM 550 C C . GLY A 1 74 ? -13.207 -2.337 11.340 1.00 95.38 74 GLY A C 1
ATOM 551 O O . GLY A 1 74 ? -12.885 -3.334 11.979 1.00 95.38 7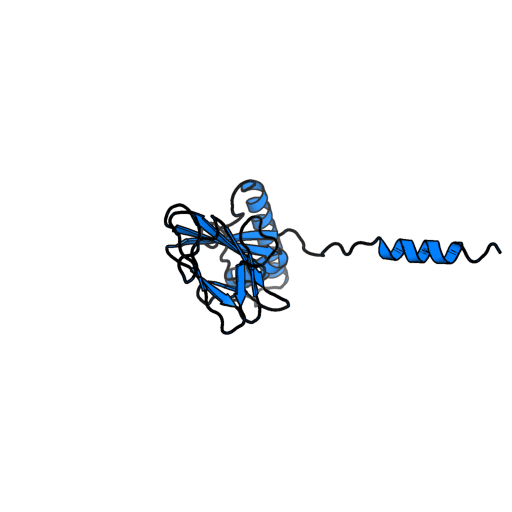4 GLY A O 1
ATOM 552 N N . LEU A 1 75 ? -12.302 -1.486 10.877 1.00 97.38 75 LEU A N 1
ATOM 553 C CA . LEU A 1 75 ? -10.879 -1.577 11.162 1.00 97.38 75 LEU A CA 1
ATOM 554 C C . LEU A 1 75 ? -10.571 -1.003 12.542 1.00 97.38 75 LEU A C 1
ATOM 556 O O . LEU A 1 75 ? -11.072 0.061 12.912 1.00 97.38 75 LEU A O 1
ATOM 560 N N . LYS A 1 76 ? -9.697 -1.697 13.269 1.00 96.06 76 LYS A N 1
ATOM 561 C CA . LYS A 1 76 ? -9.180 -1.291 14.578 1.00 96.06 76 LYS A CA 1
ATOM 562 C C . LYS A 1 76 ? -7.722 -0.889 14.484 1.00 96.06 76 LYS A C 1
ATOM 564 O O . LYS A 1 76 ? -6.936 -1.564 13.818 1.00 96.06 76 LYS A O 1
ATOM 569 N N . MET A 1 77 ? -7.381 0.171 15.206 1.00 94.81 77 MET A N 1
ATOM 570 C CA . MET A 1 77 ? -6.009 0.497 15.601 1.00 94.81 77 MET A CA 1
ATOM 571 C C . MET A 1 77 ? -5.820 0.136 17.085 1.00 94.81 77 MET A C 1
ATOM 573 O O . MET A 1 77 ? -6.563 -0.690 17.618 1.00 94.81 77 MET A O 1
ATOM 577 N N . GLU A 1 78 ? -4.826 0.716 17.760 1.00 84.69 78 GLU A N 1
ATOM 578 C CA . GLU A 1 78 ? -4.712 0.600 19.215 1.00 84.69 78 GLU A CA 1
ATOM 579 C C . GLU A 1 78 ? -5.934 1.220 19.911 1.00 84.69 78 GLU A C 1
ATOM 581 O O . GLU A 1 78 ? -6.391 2.300 19.543 1.00 84.69 78 GLU A O 1
ATOM 586 N N . GLY A 1 79 ? -6.449 0.531 20.932 1.00 87.38 79 GLY A N 1
ATOM 587 C CA . GLY A 1 79 ? -7.622 0.962 21.690 1.00 87.38 79 GLY A CA 1
ATOM 588 C C . GLY A 1 79 ? -8.941 0.309 21.246 1.00 87.38 79 GLY A C 1
ATOM 589 O O . GLY A 1 79 ? -8.952 -0.611 20.427 1.00 87.38 79 GLY A O 1
ATOM 590 N N . PRO A 1 80 ? -10.068 0.726 21.851 1.00 86.56 80 PRO A N 1
ATOM 591 C CA . PRO A 1 80 ? -11.373 0.103 21.624 1.00 86.56 80 PRO A CA 1
ATOM 592 C C . PRO A 1 80 ? -12.103 0.606 20.367 1.00 86.56 80 PRO A C 1
ATOM 594 O O . PRO A 1 80 ? -13.094 -0.002 19.966 1.00 86.56 80 PRO A O 1
ATOM 597 N N . GLU A 1 81 ? -11.655 1.710 19.767 1.00 93.38 81 GLU A N 1
ATOM 598 C CA . GLU A 1 81 ? -12.342 2.382 18.659 1.00 93.38 81 GLU A CA 1
ATOM 599 C C . GLU A 1 81 ? -12.245 1.612 17.328 1.00 93.38 81 GLU A C 1
ATOM 601 O O . GLU A 1 81 ? -11.219 1.010 17.007 1.00 93.38 81 GLU A O 1
ATOM 606 N N . GLU A 1 82 ? -13.314 1.675 16.525 1.00 94.94 82 GLU A N 1
ATOM 607 C CA . GLU A 1 82 ? -13.366 1.141 15.155 1.00 94.94 82 GLU A CA 1
ATOM 608 C C . GLU A 1 82 ? -13.658 2.269 14.153 1.00 94.94 82 GLU A C 1
ATOM 610 O O . GLU A 1 82 ? -14.447 3.173 14.434 1.00 94.94 82 GLU A O 1
ATOM 615 N N . TYR A 1 83 ? -13.041 2.214 12.970 1.00 94.69 83 TYR A N 1
ATOM 616 C CA . TYR A 1 83 ? -13.000 3.338 12.020 1.00 94.69 83 TYR A CA 1
ATOM 617 C C . TYR A 1 83 ? -13.698 3.064 10.674 1.00 94.69 83 TYR A C 1
ATOM 619 O O . TYR A 1 83 ? -13.468 3.777 9.699 1.00 94.69 83 TYR A O 1
ATOM 627 N N . GLY A 1 84 ? -14.574 2.058 10.619 1.00 94.56 84 GLY A N 1
ATOM 628 C CA . GLY A 1 84 ? -15.219 1.597 9.384 1.00 94.56 84 GLY A CA 1
ATOM 629 C C . GLY A 1 84 ? -14.309 0.707 8.534 1.00 94.56 84 GLY A C 1
ATOM 630 O O . GLY A 1 84 ? -13.230 0.309 8.967 1.00 94.56 84 GLY A O 1
ATOM 631 N N . ASP A 1 85 ? -14.749 0.362 7.325 1.00 96.44 85 ASP A N 1
ATOM 632 C CA . ASP A 1 85 ? -14.114 -0.705 6.535 1.00 96.44 85 ASP A CA 1
ATOM 633 C C . ASP A 1 85 ? -12.853 -0.289 5.776 1.00 96.44 85 ASP A C 1
ATOM 635 O O . ASP A 1 85 ? -12.169 -1.146 5.220 1.00 96.44 85 ASP A O 1
ATOM 639 N N . ILE A 1 86 ? -12.541 1.003 5.711 1.00 97.50 86 ILE A N 1
ATOM 640 C CA . ILE A 1 86 ? -11.389 1.523 4.972 1.00 97.50 86 ILE A CA 1
ATOM 641 C C . ILE A 1 86 ? -10.619 2.484 5.876 1.00 97.50 86 ILE A C 1
ATOM 643 O O . ILE A 1 86 ? -11.207 3.219 6.659 1.00 97.50 86 ILE A O 1
ATOM 647 N N . LEU A 1 87 ? -9.297 2.481 5.767 1.00 98.31 87 LEU A N 1
ATOM 648 C CA . LEU A 1 87 ? -8.420 3.511 6.305 1.00 98.31 87 LEU A CA 1
ATOM 649 C C . LEU A 1 87 ? -7.472 3.966 5.196 1.00 98.31 87 LEU A C 1
ATOM 651 O O . LEU A 1 87 ? -6.793 3.142 4.584 1.00 98.31 87 LEU A O 1
ATOM 655 N N . GLU A 1 88 ? -7.411 5.274 4.960 1.00 98.06 88 GLU A N 1
ATOM 656 C CA . GLU A 1 88 ? -6.478 5.894 4.017 1.00 98.06 88 GLU A CA 1
ATOM 657 C C . GLU A 1 88 ? -5.301 6.499 4.783 1.00 98.06 88 GLU A C 1
ATOM 659 O O . GLU A 1 88 ? -5.472 7.401 5.605 1.00 98.06 88 GLU A O 1
ATOM 664 N N . ILE A 1 89 ? -4.092 6.021 4.506 1.00 98.44 89 ILE A N 1
ATOM 665 C CA . ILE A 1 89 ? -2.852 6.485 5.118 1.00 98.44 89 ILE A CA 1
ATOM 666 C C . ILE A 1 89 ? -2.094 7.333 4.101 1.00 98.44 89 ILE A C 1
ATOM 668 O O . ILE A 1 89 ? -1.577 6.829 3.098 1.00 98.44 89 ILE A O 1
ATOM 672 N N . LYS A 1 90 ? -2.008 8.633 4.388 1.00 97.56 90 LYS A N 1
ATOM 673 C CA . LYS A 1 90 ? -1.428 9.639 3.497 1.00 97.56 90 LYS A CA 1
ATOM 674 C C . LYS A 1 90 ? -0.130 10.189 4.085 1.00 97.56 90 LYS A C 1
ATOM 676 O O . LYS A 1 90 ? -0.161 10.760 5.184 1.00 97.56 90 LYS A O 1
ATOM 681 N N . PRO A 1 91 ? 1.015 10.039 3.396 1.00 97.56 91 PRO A N 1
ATOM 682 C CA . PRO A 1 91 ? 2.249 10.678 3.826 1.00 97.56 91 PRO A CA 1
ATOM 683 C C . PRO A 1 91 ? 2.150 12.200 3.674 1.00 97.56 91 PRO A C 1
ATOM 685 O O . PRO A 1 91 ? 1.416 12.712 2.830 1.00 97.56 91 PRO A O 1
ATOM 688 N N . LEU A 1 92 ? 2.910 12.940 4.481 1.00 96.25 92 LEU A N 1
ATOM 689 C CA . LEU A 1 92 ? 3.062 14.386 4.333 1.00 96.25 92 LEU A CA 1
ATOM 690 C C . LEU A 1 92 ? 4.443 14.717 3.766 1.00 96.25 92 LEU A C 1
ATOM 692 O O . LEU A 1 92 ? 5.453 14.202 4.248 1.00 96.25 92 LEU A O 1
ATOM 696 N N . ARG A 1 93 ? 4.490 15.659 2.814 1.00 91.69 93 ARG A N 1
ATOM 697 C CA . ARG A 1 93 ? 5.728 16.088 2.134 1.00 91.69 93 ARG A CA 1
ATOM 698 C C . ARG A 1 93 ? 6.451 14.881 1.510 1.00 91.69 93 ARG A C 1
ATOM 700 O O . ARG A 1 93 ? 5.809 14.088 0.833 1.00 91.69 93 ARG A O 1
ATOM 707 N N . ASP A 1 94 ? 7.746 14.727 1.774 1.00 90.69 94 ASP A N 1
ATOM 708 C CA . ASP A 1 94 ? 8.614 13.688 1.204 1.00 90.69 94 ASP A CA 1
ATOM 709 C C . ASP A 1 94 ? 8.653 12.393 2.041 1.00 90.69 94 ASP A C 1
ATOM 711 O O . ASP A 1 94 ? 9.598 11.609 1.958 1.00 90.69 94 ASP A O 1
ATOM 715 N N . SER A 1 95 ? 7.645 12.175 2.891 1.00 96.44 95 SER A N 1
ATOM 716 C CA . SER A 1 95 ? 7.519 10.953 3.688 1.00 96.44 95 SER A CA 1
ATOM 717 C C . SER A 1 95 ? 7.066 9.762 2.833 1.00 96.44 95 SER A C 1
ATOM 719 O O . SER A 1 95 ? 6.313 9.911 1.870 1.00 96.44 95 SER A O 1
ATOM 721 N N . PHE A 1 96 ? 7.481 8.558 3.223 1.00 97.50 96 PHE A N 1
ATOM 722 C CA . PHE A 1 96 ? 7.015 7.295 2.661 1.00 97.50 96 PHE A CA 1
ATOM 723 C C . PHE A 1 96 ? 6.356 6.456 3.742 1.00 97.50 96 PHE A C 1
ATOM 725 O O . PHE A 1 96 ? 6.916 6.276 4.827 1.00 97.50 96 PHE A O 1
ATOM 732 N N . ILE A 1 97 ? 5.193 5.894 3.420 1.00 98.50 97 ILE A N 1
ATOM 733 C CA . ILE A 1 97 ? 4.520 4.946 4.302 1.00 98.50 97 ILE A CA 1
ATOM 734 C C . ILE A 1 97 ? 5.239 3.604 4.222 1.00 98.50 97 ILE A C 1
ATOM 736 O O . ILE A 1 97 ? 5.577 3.114 3.141 1.00 98.50 97 ILE A O 1
ATOM 740 N N . LYS A 1 98 ? 5.473 3.013 5.387 1.00 98.38 98 LYS A N 1
ATOM 741 C CA . LYS A 1 98 ? 6.028 1.680 5.550 1.00 98.38 98 LYS A CA 1
ATOM 742 C C . LYS A 1 98 ? 4.916 0.711 5.912 1.00 98.38 98 LYS A C 1
ATOM 744 O O . LYS A 1 98 ? 4.225 0.899 6.909 1.00 98.38 98 LYS A O 1
ATOM 749 N N . VAL A 1 99 ? 4.801 -0.353 5.131 1.00 98.00 99 VAL A N 1
ATOM 750 C CA . VAL A 1 99 ? 3.913 -1.486 5.388 1.00 98.00 99 VAL A CA 1
ATOM 751 C C . VAL A 1 99 ? 4.796 -2.670 5.742 1.00 98.00 99 VAL A C 1
ATOM 753 O O . VAL A 1 99 ? 5.627 -3.084 4.939 1.00 98.00 99 VAL A O 1
ATOM 756 N N . ASN A 1 100 ? 4.680 -3.184 6.967 1.00 96.81 100 ASN A N 1
ATOM 757 C CA . ASN A 1 100 ? 5.531 -4.268 7.475 1.00 96.81 100 ASN A CA 1
ATOM 758 C C . ASN A 1 100 ? 7.039 -4.014 7.251 1.00 96.81 100 ASN A C 1
ATOM 760 O O . ASN A 1 100 ? 7.775 -4.902 6.837 1.00 96.81 100 ASN A O 1
ATOM 764 N N . ASN A 1 101 ? 7.497 -2.793 7.561 1.00 95.38 101 ASN A N 1
ATOM 765 C CA . ASN A 1 101 ? 8.867 -2.280 7.364 1.00 95.38 101 ASN A CA 1
ATOM 766 C C . ASN A 1 101 ? 9.284 -1.978 5.915 1.00 95.38 101 ASN A C 1
ATOM 768 O O . ASN A 1 101 ? 10.329 -1.358 5.728 1.00 95.38 101 ASN A O 1
ATOM 772 N N . GLN A 1 102 ? 8.487 -2.339 4.912 1.00 95.31 102 GLN A N 1
ATOM 773 C CA . GLN A 1 102 ? 8.776 -2.025 3.517 1.00 95.31 102 GLN A CA 1
ATOM 774 C C . GLN A 1 102 ? 8.191 -0.660 3.148 1.00 95.31 102 GLN A C 1
ATOM 776 O O . GLN A 1 102 ? 7.005 -0.429 3.357 1.00 95.31 102 GLN A O 1
ATOM 781 N N . ALA A 1 103 ? 9.004 0.249 2.605 1.00 96.81 103 ALA A N 1
ATOM 782 C CA . ALA A 1 103 ? 8.549 1.583 2.212 1.00 96.81 103 ALA A CA 1
ATOM 783 C C . ALA A 1 103 ? 7.900 1.580 0.818 1.00 96.81 103 ALA A C 1
ATOM 785 O O . ALA A 1 103 ? 8.394 0.932 -0.111 1.00 96.81 103 ALA A O 1
ATOM 786 N N . TYR A 1 104 ? 6.835 2.368 0.664 1.00 96.44 104 TYR A N 1
ATOM 787 C CA . TYR A 1 104 ? 6.088 2.531 -0.583 1.00 96.44 104 TYR A CA 1
ATOM 788 C C . TYR A 1 104 ? 5.928 4.009 -0.957 1.00 96.44 104 TYR A C 1
ATOM 790 O O . TYR A 1 104 ? 5.849 4.887 -0.097 1.00 96.44 104 TYR A O 1
ATOM 798 N N . ARG A 1 105 ? 5.891 4.282 -2.268 1.00 95.31 105 ARG A N 1
ATOM 799 C CA . ARG A 1 105 ? 5.541 5.606 -2.808 1.00 95.31 105 ARG A CA 1
ATOM 800 C C . ARG A 1 105 ? 4.025 5.747 -2.836 1.00 95.31 105 ARG A C 1
ATOM 802 O O . ARG A 1 105 ? 3.331 4.759 -3.052 1.00 95.31 105 ARG A O 1
ATOM 809 N N . GLY A 1 106 ? 3.540 6.979 -2.733 1.00 95.31 106 GLY A N 1
ATOM 810 C CA . GLY A 1 106 ? 2.108 7.258 -2.768 1.00 95.31 106 GLY A CA 1
ATOM 811 C C . GLY A 1 106 ? 1.430 6.927 -1.443 1.00 95.31 106 GLY A C 1
ATOM 812 O O . GLY A 1 106 ? 2.036 7.045 -0.380 1.00 95.31 106 GLY A O 1
ATOM 813 N N . GLU A 1 107 ? 0.166 6.543 -1.525 1.00 97.25 107 GLU A N 1
ATOM 814 C CA . GLU A 1 107 ? -0.716 6.344 -0.381 1.00 97.25 107 GLU A CA 1
ATOM 815 C C . GLU A 1 107 ? -0.956 4.853 -0.140 1.00 97.25 107 GLU A C 1
ATOM 817 O O . GLU A 1 107 ? -0.779 4.013 -1.034 1.00 97.25 107 GLU A O 1
ATOM 822 N N . ILE A 1 108 ? -1.349 4.518 1.087 1.00 98.44 108 ILE A N 1
ATOM 823 C CA . ILE A 1 108 ? -1.761 3.163 1.451 1.00 98.44 108 ILE A CA 1
ATOM 824 C C . ILE A 1 108 ? -3.234 3.192 1.832 1.00 98.44 108 ILE A C 1
ATOM 826 O O . ILE A 1 108 ? -3.643 3.978 2.678 1.00 98.44 108 ILE A O 1
ATOM 830 N N . GLU A 1 109 ? -4.011 2.297 1.242 1.00 98.25 109 GLU A N 1
ATOM 831 C CA . GLU A 1 109 ? -5.364 1.983 1.675 1.00 98.25 109 GLU A CA 1
ATOM 832 C C . GLU A 1 109 ? -5.331 0.632 2.398 1.00 98.25 109 GLU A C 1
ATOM 834 O O . GLU A 1 109 ? -4.817 -0.360 1.872 1.00 98.25 109 GLU A O 1
ATOM 839 N N . VAL A 1 110 ? -5.880 0.580 3.608 1.00 98.44 110 VAL A N 1
ATOM 840 C CA . VAL A 1 110 ? -6.178 -0.678 4.299 1.00 98.44 110 VAL A CA 1
ATOM 841 C C . VAL A 1 110 ? -7.680 -0.869 4.267 1.00 98.44 110 VAL A C 1
ATOM 843 O O . VAL A 1 110 ? -8.423 0.021 4.667 1.00 98.44 110 VAL A O 1
ATOM 846 N N . ARG A 1 111 ? -8.123 -2.033 3.801 1.00 97.75 111 ARG A N 1
ATOM 847 C CA . ARG A 1 111 ? -9.530 -2.385 3.669 1.00 97.75 111 ARG A CA 1
ATOM 848 C C . ARG A 1 111 ? -9.836 -3.650 4.456 1.00 97.75 111 ARG A C 1
ATOM 850 O O . ARG A 1 111 ? -9.113 -4.641 4.344 1.00 97.75 111 ARG A O 1
ATOM 857 N N . LYS A 1 112 ? -10.924 -3.628 5.219 1.00 96.75 112 LYS A N 1
ATOM 858 C CA . LYS A 1 112 ? -11.485 -4.807 5.874 1.00 96.75 112 LYS A CA 1
ATOM 859 C C . LYS A 1 112 ? -12.026 -5.768 4.822 1.00 96.75 112 LYS A C 1
ATOM 861 O O . LYS A 1 112 ? -12.681 -5.363 3.861 1.00 96.75 112 LYS A O 1
ATOM 866 N N . ARG A 1 113 ? -11.756 -7.051 5.012 1.00 93.25 113 ARG A N 1
ATOM 867 C CA . ARG A 1 113 ? -12.277 -8.139 4.194 1.00 93.25 113 ARG A CA 1
ATOM 868 C C . ARG A 1 113 ? -12.617 -9.297 5.117 1.00 93.25 113 ARG A C 1
ATOM 870 O O . ARG A 1 113 ? -11.742 -10.085 5.457 1.00 93.25 113 ARG A O 1
ATOM 877 N N . ASP A 1 114 ? -13.868 -9.346 5.559 1.00 90.56 114 ASP A N 1
ATOM 878 C CA . ASP A 1 114 ? -14.323 -10.281 6.593 1.00 90.56 114 ASP A CA 1
ATOM 879 C C . ASP A 1 114 ? -13.433 -10.177 7.848 1.00 90.56 114 ASP A C 1
ATOM 881 O O . ASP A 1 114 ? -13.306 -9.083 8.412 1.00 90.56 114 ASP A O 1
ATOM 885 N N . ASP A 1 115 ? -12.780 -11.265 8.253 1.00 92.19 115 ASP A N 1
ATOM 886 C CA . ASP A 1 115 ? -11.853 -11.322 9.393 1.00 92.19 115 ASP A CA 1
ATOM 887 C C . ASP A 1 115 ? -10.395 -10.993 9.019 1.00 92.19 115 ASP A C 1
ATOM 889 O O . ASP A 1 115 ? -9.489 -11.074 9.850 1.00 92.19 115 ASP A O 1
ATOM 893 N N . ALA A 1 116 ? -10.156 -10.594 7.770 1.00 95.56 116 ALA A N 1
ATOM 894 C CA . ALA A 1 116 ? -8.840 -10.304 7.228 1.00 95.56 116 ALA A CA 1
ATOM 895 C C . ALA A 1 116 ? -8.745 -8.888 6.639 1.00 95.56 116 ALA A C 1
ATOM 897 O O . ALA A 1 116 ? -9.692 -8.097 6.643 1.00 95.56 116 ALA A O 1
ATOM 898 N N . LEU A 1 117 ? -7.554 -8.557 6.145 1.00 97.38 117 LEU A N 1
ATOM 899 C CA . LEU A 1 117 ? -7.210 -7.266 5.573 1.00 97.38 117 LEU A CA 1
ATOM 900 C C . LEU A 1 117 ? -6.743 -7.411 4.128 1.00 97.38 117 LEU A C 1
ATOM 902 O O . LEU A 1 117 ? -5.955 -8.294 3.783 1.00 97.38 117 LEU A O 1
ATOM 906 N N . LEU A 1 118 ? -7.166 -6.460 3.308 1.00 97.31 118 LEU A N 1
ATOM 907 C CA . LEU A 1 118 ? -6.594 -6.164 2.006 1.00 97.31 118 LEU A CA 1
ATOM 908 C C . LEU A 1 118 ? -5.819 -4.851 2.123 1.00 97.31 118 LEU A C 1
ATOM 910 O O . LEU A 1 118 ? -6.383 -3.834 2.516 1.00 97.31 118 LEU A O 1
ATOM 914 N N . VAL A 1 119 ? -4.534 -4.862 1.775 1.00 97.88 119 VAL A N 1
ATOM 915 C CA . VAL A 1 119 ? -3.693 -3.659 1.791 1.00 97.88 119 VAL A CA 1
ATOM 916 C C . VAL A 1 119 ? -3.310 -3.308 0.368 1.00 97.88 119 VAL A C 1
ATOM 918 O O . VAL A 1 119 ? -2.765 -4.136 -0.367 1.00 97.88 119 VAL A O 1
ATOM 921 N N . ILE A 1 120 ? -3.602 -2.074 -0.017 1.00 97.81 120 ILE A N 1
ATOM 922 C CA . ILE A 1 120 ? -3.451 -1.566 -1.373 1.00 97.81 120 ILE A CA 1
ATOM 923 C C . ILE A 1 120 ? -2.508 -0.375 -1.324 1.00 97.81 120 ILE A C 1
ATOM 925 O O . ILE A 1 120 ? -2.681 0.538 -0.524 1.00 97.81 120 ILE A O 1
ATOM 929 N N . ASN A 1 121 ? -1.514 -0.368 -2.202 1.00 97.75 121 ASN A N 1
ATOM 930 C CA . ASN A 1 121 ? -0.724 0.819 -2.466 1.00 97.75 121 ASN A CA 1
ATOM 931 C C . ASN A 1 121 ? -1.284 1.543 -3.691 1.00 97.75 121 ASN A C 1
ATOM 933 O O . ASN A 1 121 ? -1.325 0.977 -4.784 1.00 97.75 121 ASN A O 1
ATOM 937 N N . GLU A 1 122 ? -1.707 2.789 -3.500 1.00 96.69 122 GLU A N 1
ATOM 938 C CA . GLU A 1 122 ? -2.098 3.692 -4.573 1.00 96.69 122 GLU A CA 1
ATOM 939 C C . GLU A 1 122 ? -0.928 4.621 -4.918 1.00 96.69 122 GLU A C 1
ATOM 941 O O . GLU A 1 122 ? -0.443 5.391 -4.089 1.00 96.69 122 GLU A O 1
ATOM 946 N N . VAL A 1 123 ? -0.455 4.544 -6.159 1.00 95.62 123 VAL A N 1
ATOM 947 C CA . VAL A 1 123 ? 0.784 5.198 -6.589 1.00 95.62 123 VAL A CA 1
ATOM 948 C C . VAL A 1 123 ? 0.667 5.698 -8.027 1.00 95.62 123 VAL A C 1
ATOM 950 O O . VAL A 1 123 ? 0.005 5.077 -8.857 1.00 95.62 123 VAL A O 1
ATOM 953 N N . ASP A 1 124 ? 1.321 6.813 -8.353 1.00 95.50 124 ASP A N 1
ATOM 954 C CA . ASP A 1 124 ? 1.404 7.296 -9.738 1.00 95.50 124 ASP A CA 1
ATOM 955 C C . ASP A 1 124 ? 2.054 6.239 -10.640 1.00 95.50 124 ASP A C 1
ATOM 957 O O . ASP A 1 124 ? 3.071 5.647 -10.268 1.00 95.50 124 ASP A O 1
ATOM 961 N N . LEU A 1 125 ? 1.528 6.038 -11.852 1.00 94.75 125 LEU A N 1
ATOM 962 C CA . LEU A 1 125 ? 2.012 5.013 -12.784 1.00 94.75 125 LEU A CA 1
ATOM 963 C C . LEU A 1 125 ? 3.530 5.073 -13.017 1.00 94.75 125 LEU A C 1
ATOM 965 O O . LEU A 1 125 ? 4.195 4.044 -12.975 1.00 94.75 125 LEU A O 1
ATOM 969 N N . GLU A 1 126 ? 4.109 6.260 -13.202 1.00 93.19 126 GLU A N 1
ATOM 970 C CA . GLU A 1 126 ? 5.560 6.390 -13.412 1.00 93.19 126 GLU A CA 1
ATOM 971 C C . GLU A 1 126 ? 6.369 5.988 -12.168 1.00 93.19 126 GLU A C 1
ATOM 973 O O . GLU A 1 126 ? 7.402 5.328 -12.269 1.00 93.19 126 GLU A O 1
ATOM 978 N N . LYS A 1 127 ? 5.865 6.308 -10.971 1.00 93.00 127 LYS A N 1
ATOM 979 C CA . LYS A 1 127 ? 6.489 5.908 -9.702 1.00 93.00 127 LYS A CA 1
ATOM 980 C C . LYS A 1 127 ? 6.337 4.408 -9.440 1.00 93.00 127 LYS A C 1
ATOM 982 O O . LYS A 1 127 ? 7.242 3.811 -8.858 1.00 93.00 127 LYS A O 1
ATOM 987 N N . TYR A 1 128 ? 5.234 3.801 -9.883 1.00 93.44 128 TYR A N 1
ATOM 988 C CA . TYR A 1 128 ? 5.044 2.349 -9.884 1.00 93.44 128 TYR A CA 1
ATOM 989 C C . TYR A 1 128 ? 6.106 1.652 -10.741 1.00 93.44 128 TYR A C 1
ATOM 991 O O . TYR A 1 128 ? 6.735 0.699 -10.280 1.00 93.44 128 TYR A O 1
ATOM 999 N N . LEU A 1 129 ? 6.376 2.170 -11.946 1.00 92.06 129 LEU A N 1
ATOM 1000 C CA . LEU A 1 129 ? 7.391 1.603 -12.837 1.00 92.06 129 LEU A CA 1
ATOM 1001 C C . LEU A 1 129 ? 8.778 1.582 -12.189 1.00 92.06 129 LEU A C 1
ATOM 1003 O O . LEU A 1 129 ? 9.507 0.614 -12.375 1.00 92.06 129 LEU A O 1
ATOM 1007 N N . TYR A 1 130 ? 9.134 2.571 -11.363 1.00 90.12 130 TYR A N 1
ATOM 1008 C CA . TYR A 1 130 ? 10.403 2.539 -10.622 1.00 90.12 130 TYR A CA 1
ATOM 1009 C C . TYR A 1 130 ? 10.518 1.338 -9.674 1.00 90.12 130 TYR A C 1
ATOM 1011 O O . TYR A 1 130 ? 11.618 0.827 -9.483 1.00 90.12 130 TYR A O 1
ATOM 1019 N N . GLY A 1 131 ? 9.403 0.887 -9.091 1.00 87.06 131 GLY A N 1
ATOM 1020 C CA . GLY A 1 131 ? 9.366 -0.295 -8.227 1.00 87.06 131 GLY A CA 1
ATOM 1021 C C . GLY A 1 131 ? 9.379 -1.616 -8.999 1.00 87.06 131 GLY A C 1
ATOM 1022 O O . GLY A 1 131 ? 9.895 -2.602 -8.490 1.00 87.06 131 GLY A O 1
ATOM 1023 N N . VAL A 1 132 ? 8.845 -1.641 -10.224 1.00 87.19 132 VAL A N 1
ATOM 1024 C CA . VAL A 1 132 ? 8.846 -2.839 -11.085 1.00 87.19 132 VAL A CA 1
ATOM 1025 C C . VAL A 1 132 ? 10.196 -3.043 -11.765 1.00 87.19 132 VAL A C 1
ATOM 1027 O O . VAL A 1 132 ? 10.753 -4.137 -11.761 1.00 87.19 132 VAL A O 1
ATOM 1030 N N . MET A 1 133 ? 10.750 -1.978 -12.347 1.00 85.62 133 MET A N 1
ATOM 1031 C CA . MET A 1 133 ? 11.939 -2.066 -13.196 1.00 85.62 133 MET A CA 1
ATOM 1032 C C . MET A 1 133 ? 13.143 -2.646 -12.453 1.00 85.62 133 MET A C 1
ATOM 1034 O O . MET A 1 133 ? 13.890 -3.420 -13.035 1.00 85.62 133 MET A O 1
ATOM 1038 N N . LYS A 1 134 ? 13.304 -2.343 -11.160 1.00 81.06 134 LYS A N 1
ATOM 1039 C CA . LYS A 1 134 ? 14.401 -2.883 -10.343 1.00 81.06 134 LYS A CA 1
ATOM 1040 C C . LYS A 1 134 ? 14.410 -4.411 -10.232 1.00 81.06 134 LYS A C 1
ATOM 1042 O O . LYS A 1 134 ? 15.472 -4.981 -10.000 1.00 81.06 134 LYS A O 1
ATOM 1047 N N . HIS A 1 135 ? 13.252 -5.057 -10.349 1.00 81.81 135 HIS A N 1
ATOM 1048 C CA . HIS A 1 135 ? 13.116 -6.500 -10.146 1.00 81.81 135 HIS A CA 1
ATOM 1049 C C . HIS A 1 135 ? 13.012 -7.293 -11.449 1.00 81.81 135 HIS A C 1
ATOM 1051 O O . HIS A 1 135 ? 13.315 -8.481 -11.455 1.00 81.81 135 HIS A O 1
ATOM 1057 N N . GLU A 1 136 ? 12.617 -6.647 -12.544 1.00 80.12 136 GLU A N 1
ATOM 1058 C CA . GLU A 1 136 ? 12.350 -7.317 -13.822 1.00 80.12 136 GLU A CA 1
ATOM 1059 C C . GLU A 1 136 ? 13.485 -7.147 -14.846 1.00 80.12 136 GLU A C 1
ATOM 1061 O O . GLU A 1 136 ? 13.529 -7.865 -15.843 1.00 80.12 136 GLU A O 1
ATOM 1066 N N . ILE A 1 137 ? 14.400 -6.187 -14.653 1.00 82.75 137 ILE A N 1
ATOM 1067 C CA . ILE A 1 137 ? 15.498 -5.943 -15.597 1.00 82.75 137 ILE A CA 1
ATOM 1068 C C . ILE A 1 137 ? 16.779 -5.481 -14.901 1.00 82.75 137 ILE A C 1
ATOM 1070 O O . ILE A 1 137 ? 16.752 -4.745 -13.916 1.00 82.75 137 ILE A O 1
ATOM 1074 N N . SER A 1 138 ? 17.932 -5.891 -15.435 1.00 83.50 138 SER A N 1
ATOM 1075 C CA . SER A 1 138 ? 19.220 -5.406 -14.939 1.00 83.50 138 SER A CA 1
ATOM 1076 C C . SER A 1 138 ? 19.505 -3.996 -15.470 1.00 83.50 138 SER A C 1
ATOM 1078 O O . SER A 1 138 ? 19.386 -3.765 -16.676 1.00 83.50 138 SER A O 1
ATOM 1080 N N . PRO A 1 139 ? 19.965 -3.057 -14.621 1.00 81.88 139 PRO A N 1
ATOM 1081 C CA . PRO A 1 139 ? 20.371 -1.728 -15.074 1.00 81.88 139 PRO A CA 1
ATOM 1082 C C . PRO A 1 139 ? 21.592 -1.759 -16.008 1.00 81.88 139 PRO A C 1
ATOM 1084 O O . PRO A 1 139 ? 21.849 -0.775 -16.695 1.00 81.88 139 PRO A O 1
ATOM 1087 N N . ALA A 1 140 ? 22.335 -2.873 -16.055 1.00 88.88 140 ALA A N 1
ATOM 1088 C CA . ALA A 1 140 ? 23.477 -3.057 -16.951 1.00 88.88 140 ALA A CA 1
ATOM 1089 C C . ALA A 1 140 ? 23.074 -3.425 -18.391 1.00 88.88 140 ALA A C 1
ATOM 1091 O O . ALA A 1 140 ? 23.931 -3.516 -19.268 1.00 88.88 140 ALA A O 1
ATOM 1092 N N . TRP A 1 141 ? 21.787 -3.681 -18.646 1.00 89.62 141 TRP A N 1
ATOM 1093 C CA . TRP A 1 141 ? 21.309 -3.990 -19.990 1.00 89.62 141 TRP A CA 1
ATOM 1094 C C . TRP A 1 141 ? 21.380 -2.771 -20.915 1.00 89.62 141 TRP A C 1
ATOM 1096 O O . TRP A 1 141 ? 21.391 -1.627 -20.449 1.00 89.62 141 TRP A O 1
ATOM 1106 N N . PRO A 1 142 ? 21.385 -2.987 -22.245 1.00 95.19 142 PRO A N 1
ATOM 1107 C CA . PRO A 1 142 ? 21.337 -1.894 -23.203 1.00 95.19 142 PRO A CA 1
ATOM 1108 C C . PRO A 1 142 ? 20.182 -0.937 -22.903 1.00 95.19 142 PRO A C 1
ATOM 1110 O O . PRO A 1 142 ? 19.055 -1.361 -22.641 1.00 95.19 142 PRO A O 1
ATOM 1113 N N . ARG A 1 143 ? 20.444 0.370 -22.999 1.00 92.94 143 ARG A N 1
ATOM 1114 C CA . ARG A 1 143 ? 19.458 1.416 -22.680 1.00 92.94 143 ARG A CA 1
ATOM 1115 C C . ARG A 1 143 ? 18.131 1.230 -23.420 1.00 92.94 143 ARG A C 1
ATOM 1117 O O . ARG A 1 143 ? 17.073 1.475 -22.846 1.00 92.94 143 ARG A O 1
ATOM 1124 N N . GLU A 1 144 ? 18.178 0.782 -24.671 1.00 95.00 144 GLU A N 1
ATOM 1125 C CA . GLU A 1 144 ? 16.973 0.528 -25.467 1.00 95.00 144 GLU A CA 1
ATOM 1126 C C . GLU A 1 144 ? 16.156 -0.661 -24.941 1.00 95.00 144 GLU A C 1
ATOM 1128 O O . GLU A 1 144 ? 14.930 -0.594 -24.942 1.00 95.00 144 GLU A O 1
ATOM 1133 N N . ALA A 1 145 ? 16.802 -1.693 -24.387 1.00 92.56 145 ALA A N 1
ATOM 1134 C CA . ALA A 1 145 ? 16.102 -2.797 -23.731 1.00 92.56 145 ALA A CA 1
ATOM 1135 C C . ALA A 1 145 ? 15.381 -2.319 -22.460 1.00 92.56 145 ALA A C 1
ATOM 1137 O O . ALA A 1 145 ? 14.216 -2.649 -22.243 1.00 92.56 145 ALA A O 1
ATOM 1138 N N . VAL A 1 146 ? 16.031 -1.462 -21.663 1.00 91.56 146 VAL A N 1
ATOM 1139 C CA . VAL A 1 146 ? 15.420 -0.852 -20.468 1.00 91.56 146 VAL A CA 1
ATOM 1140 C C . VAL A 1 146 ? 14.215 0.019 -20.840 1.00 91.56 146 VAL A C 1
ATOM 1142 O O . VAL A 1 146 ? 13.167 -0.064 -20.200 1.00 91.56 146 VAL A O 1
ATOM 1145 N N . LYS A 1 147 ? 14.315 0.819 -21.909 1.00 92.81 147 LYS A N 1
ATOM 1146 C CA . LYS A 1 147 ? 13.182 1.612 -22.415 1.00 92.81 147 LYS A CA 1
ATOM 1147 C C . LYS A 1 147 ? 12.033 0.728 -22.901 1.00 92.81 147 LYS A C 1
ATOM 1149 O O . LYS A 1 147 ? 10.884 0.994 -22.552 1.00 92.81 147 LYS A O 1
ATOM 1154 N N . ALA A 1 148 ? 12.333 -0.313 -23.677 1.00 94.19 148 ALA A N 1
ATOM 1155 C CA . ALA A 1 148 ? 11.328 -1.247 -24.176 1.00 94.19 148 ALA A CA 1
ATOM 1156 C C . ALA A 1 148 ? 10.582 -1.931 -23.019 1.00 94.19 148 ALA A C 1
ATOM 1158 O O . ALA A 1 148 ? 9.351 -1.960 -23.014 1.00 94.19 148 ALA A O 1
ATOM 1159 N N . GLN A 1 149 ? 11.309 -2.374 -21.989 1.00 92.31 149 GLN A N 1
ATOM 1160 C CA . GLN A 1 149 ? 10.716 -2.967 -20.791 1.00 92.31 149 GLN A CA 1
ATOM 1161 C C . GLN A 1 149 ? 9.813 -1.979 -20.041 1.00 92.31 149 GLN A C 1
ATOM 1163 O O . GLN A 1 149 ? 8.711 -2.342 -19.632 1.00 92.31 149 GLN A O 1
ATOM 1168 N N . ALA A 1 150 ? 10.220 -0.712 -19.913 1.00 92.44 150 ALA A N 1
ATOM 1169 C CA . ALA A 1 150 ? 9.387 0.310 -19.281 1.00 92.44 150 ALA A CA 1
ATOM 1170 C C . ALA A 1 150 ? 8.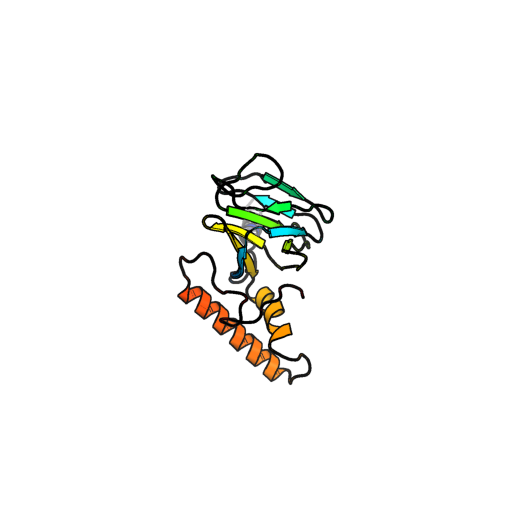067 0.536 -20.043 1.00 92.44 150 ALA A C 1
ATOM 1172 O O . ALA A 1 150 ? 7.009 0.684 -19.429 1.00 92.44 150 ALA A O 1
ATOM 1173 N N . VAL A 1 151 ? 8.102 0.536 -21.382 1.00 95.00 151 VAL A N 1
ATOM 1174 C CA . VAL A 1 151 ? 6.892 0.633 -22.220 1.00 95.00 151 VAL A CA 1
ATOM 1175 C C . VAL A 1 151 ? 6.001 -0.600 -22.051 1.00 95.00 151 VAL A C 1
ATOM 1177 O O . VAL A 1 151 ? 4.785 -0.452 -21.891 1.00 95.00 151 VAL A O 1
ATOM 1180 N N . ALA A 1 152 ? 6.587 -1.799 -22.032 1.00 93.12 152 ALA A N 1
ATOM 1181 C CA . ALA A 1 152 ? 5.857 -3.048 -21.832 1.00 93.12 152 ALA A CA 1
ATOM 1182 C C . ALA A 1 152 ? 5.166 -3.091 -20.458 1.00 93.12 152 ALA A C 1
ATOM 1184 O O . ALA A 1 152 ? 3.958 -3.326 -20.382 1.00 93.12 152 ALA A O 1
ATOM 1185 N N . ALA A 1 153 ? 5.892 -2.771 -19.382 1.00 92.19 153 ALA A N 1
ATOM 1186 C CA . ALA A 1 153 ? 5.356 -2.723 -18.023 1.00 92.19 153 ALA A CA 1
ATOM 1187 C C . ALA A 1 153 ? 4.229 -1.686 -17.881 1.00 92.19 153 ALA A C 1
ATOM 1189 O O . ALA A 1 153 ? 3.175 -1.980 -17.315 1.00 92.19 153 ALA A O 1
ATOM 1190 N N . ARG A 1 154 ? 4.395 -0.496 -18.474 1.00 95.06 154 ARG A N 1
ATOM 1191 C CA . ARG A 1 154 ? 3.357 0.545 -18.481 1.00 95.06 154 ARG A CA 1
ATOM 1192 C C . ARG A 1 154 ? 2.080 0.069 -19.168 1.00 95.06 154 ARG A C 1
ATOM 1194 O O . ARG A 1 154 ? 0.985 0.224 -18.628 1.00 95.06 154 ARG A O 1
ATOM 1201 N N . SER A 1 155 ? 2.230 -0.525 -20.348 1.00 94.50 155 SER A N 1
ATOM 1202 C CA . SER A 1 155 ? 1.110 -1.034 -21.144 1.00 94.50 155 SER A CA 1
ATOM 1203 C C . SER A 1 155 ? 0.362 -2.140 -20.399 1.00 94.50 155 SER A C 1
ATOM 1205 O O . SER A 1 155 ? -0.869 -2.149 -20.368 1.00 94.50 155 SER A O 1
ATOM 1207 N N . PHE A 1 156 ? 1.098 -3.033 -19.732 1.00 92.62 156 PHE A N 1
ATOM 1208 C CA . PHE A 1 156 ? 0.524 -4.081 -18.898 1.00 92.62 156 PHE A CA 1
ATOM 1209 C C . PHE A 1 156 ? -0.295 -3.512 -17.733 1.00 92.62 156 PHE A C 1
ATOM 1211 O O . PHE A 1 156 ? -1.455 -3.898 -17.562 1.00 92.62 156 PHE A O 1
ATOM 1218 N N . ALA A 1 157 ? 0.272 -2.569 -16.973 1.00 93.69 157 ALA A N 1
ATOM 1219 C CA . ALA A 1 157 ? -0.390 -1.947 -15.829 1.00 93.69 157 ALA A CA 1
ATOM 1220 C C . ALA A 1 157 ? -1.690 -1.230 -16.229 1.00 93.69 157 ALA A C 1
ATOM 1222 O O . ALA A 1 157 ? -2.731 -1.431 -15.601 1.00 93.69 157 ALA A O 1
ATOM 1223 N N . LEU A 1 158 ? -1.662 -0.461 -17.321 1.00 95.06 158 LEU A N 1
ATOM 1224 C CA . LEU A 1 158 ? -2.844 0.230 -17.844 1.00 95.06 158 LEU A CA 1
ATOM 1225 C C . LEU A 1 158 ? -3.921 -0.747 -18.329 1.00 95.06 158 LEU A C 1
ATOM 1227 O O . LEU A 1 158 ? -5.094 -0.595 -17.995 1.00 95.06 158 LEU A O 1
ATOM 1231 N N . ASN A 1 159 ? -3.540 -1.794 -19.061 1.00 94.81 159 ASN A N 1
ATOM 1232 C CA . ASN A 1 159 ? -4.484 -2.821 -19.499 1.00 94.81 159 ASN A CA 1
ATOM 1233 C C . ASN A 1 159 ? -5.127 -3.557 -18.308 1.00 94.81 159 ASN A C 1
ATOM 1235 O O . ASN A 1 159 ? -6.329 -3.821 -18.320 1.00 94.81 159 ASN A O 1
ATOM 1239 N N . LYS A 1 160 ? -4.362 -3.860 -17.251 1.00 93.69 160 LYS A N 1
ATOM 1240 C CA . LYS A 1 160 ? -4.901 -4.459 -16.020 1.00 93.69 160 LYS A CA 1
ATOM 1241 C C . LYS A 1 160 ? -5.860 -3.515 -15.297 1.00 93.69 160 LYS A C 1
ATOM 1243 O O . LYS A 1 160 ? -6.938 -3.961 -14.912 1.00 93.69 160 LYS A O 1
ATOM 1248 N N . LYS A 1 161 ? -5.526 -2.223 -15.204 1.00 94.25 161 LYS A N 1
ATOM 1249 C CA . LYS A 1 161 ? -6.424 -1.187 -14.674 1.00 94.25 161 LYS A CA 1
ATOM 1250 C C . LYS A 1 161 ? -7.767 -1.174 -15.404 1.00 94.25 161 LYS A C 1
ATOM 1252 O O . LYS A 1 161 ? -8.806 -1.229 -14.756 1.00 94.25 161 LYS A O 1
ATOM 1257 N N . LEU A 1 162 ? -7.755 -1.180 -16.738 1.00 94.69 162 LEU A N 1
ATOM 1258 C CA . LEU A 1 162 ? -8.983 -1.203 -17.543 1.00 94.69 162 LEU A CA 1
ATOM 1259 C C . LEU A 1 162 ? -9.804 -2.485 -17.332 1.00 94.69 162 LEU A C 1
ATOM 1261 O O . LEU A 1 162 ? -11.026 -2.431 -17.242 1.00 94.69 162 LEU A O 1
ATOM 1265 N N . LYS A 1 163 ? -9.150 -3.644 -17.196 1.00 93.06 163 LYS A N 1
ATOM 1266 C CA . LYS A 1 163 ? -9.836 -4.925 -16.944 1.00 93.06 163 LYS A CA 1
ATOM 1267 C C . LYS A 1 163 ? -10.406 -5.064 -15.529 1.00 93.06 163 LYS A C 1
ATOM 1269 O O . LYS A 1 163 ? -11.268 -5.909 -15.308 1.00 93.06 163 LYS A O 1
ATOM 1274 N N . ASN A 1 164 ? -9.912 -4.279 -14.576 1.00 93.69 164 ASN A N 1
ATOM 1275 C CA . ASN A 1 164 ? -10.273 -4.353 -13.160 1.00 93.69 164 ASN A CA 1
ATOM 1276 C C . ASN A 1 164 ? -11.065 -3.123 -12.683 1.00 93.69 164 ASN A C 1
ATOM 1278 O O . ASN A 1 164 ? -11.110 -2.836 -11.486 1.00 93.69 164 ASN A O 1
ATOM 1282 N N . ILE A 1 165 ? -11.731 -2.411 -13.597 1.00 92.62 165 ILE A N 1
ATOM 1283 C CA . ILE A 1 165 ? -12.680 -1.349 -13.239 1.00 92.62 165 ILE A CA 1
ATOM 1284 C C . ILE A 1 165 ? -13.728 -1.901 -12.257 1.00 92.62 165 ILE A C 1
ATOM 1286 O O . ILE A 1 165 ? -14.222 -3.017 -12.410 1.00 92.62 165 ILE A O 1
ATOM 1290 N N . GLY A 1 166 ? -14.027 -1.127 -11.211 1.00 92.62 166 GLY A N 1
ATOM 1291 C CA . GLY A 1 166 ? -14.952 -1.515 -10.141 1.00 92.62 166 GLY A CA 1
ATOM 1292 C C . GLY A 1 166 ? -14.349 -2.425 -9.063 1.00 92.62 166 GLY A C 1
ATOM 1293 O O . GLY A 1 166 ? -14.958 -2.597 -8.012 1.00 92.62 166 GLY A O 1
ATOM 1294 N N . LYS A 1 167 ? -13.140 -2.968 -9.263 1.00 94.19 167 LYS A N 1
ATOM 1295 C CA . LYS A 1 167 ? -12.429 -3.726 -8.224 1.00 94.19 167 LYS A CA 1
ATOM 1296 C C . LYS A 1 167 ? -11.663 -2.797 -7.267 1.00 94.19 167 LYS A C 1
ATOM 1298 O O . LYS A 1 167 ? -11.328 -1.667 -7.648 1.00 94.19 167 LYS A O 1
ATOM 1303 N N . PRO A 1 168 ? -11.335 -3.272 -6.044 1.00 93.62 168 PRO A N 1
ATOM 1304 C CA . PRO A 1 168 ? -10.523 -2.516 -5.086 1.00 93.62 168 PRO A CA 1
ATOM 1305 C C . PRO A 1 168 ? -9.155 -2.104 -5.637 1.00 93.62 168 PRO A C 1
ATOM 1307 O O . PRO A 1 168 ? -8.678 -1.013 -5.354 1.00 93.62 168 PRO A O 1
ATOM 1310 N N . TYR A 1 169 ? -8.531 -2.977 -6.430 1.00 94.50 169 TYR A N 1
ATOM 1311 C CA . TYR A 1 169 ? -7.176 -2.807 -6.946 1.00 94.50 169 TYR A CA 1
ATOM 1312 C C . TYR A 1 169 ? -7.089 -3.173 -8.431 1.00 94.50 169 TYR A C 1
ATOM 1314 O O . TYR A 1 169 ? -7.917 -3.914 -8.965 1.00 94.50 169 TYR A O 1
ATOM 1322 N N . ASP A 1 170 ? -6.045 -2.666 -9.082 1.00 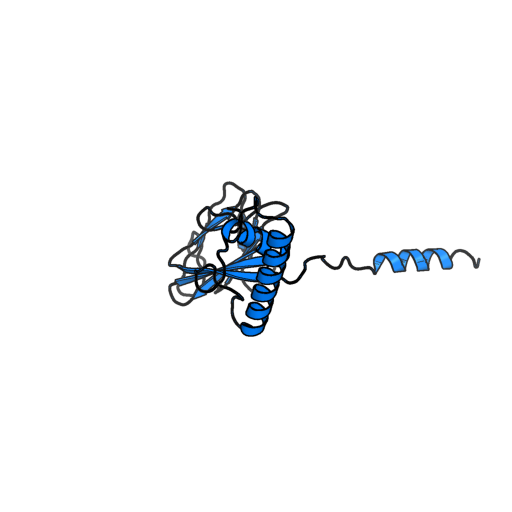93.69 170 ASP A N 1
ATOM 1323 C CA . ASP A 1 170 ? -5.767 -2.841 -10.506 1.00 93.69 170 ASP A CA 1
ATOM 1324 C C . ASP A 1 170 ? -4.822 -4.033 -10.749 1.00 93.69 170 ASP A C 1
ATOM 1326 O O . ASP A 1 170 ? -4.982 -4.760 -11.730 1.00 93.69 170 ASP A O 1
ATOM 1330 N N . LEU A 1 171 ? -3.857 -4.255 -9.848 1.00 89.88 171 LEU A N 1
ATOM 1331 C CA . LEU A 1 171 ? -2.816 -5.294 -9.915 1.00 89.88 171 LEU A CA 1
ATOM 1332 C C . LEU A 1 171 ? -2.617 -5.960 -8.543 1.00 89.88 171 LEU A C 1
ATOM 1334 O O . LEU A 1 171 ? -2.943 -5.364 -7.520 1.00 89.88 171 LEU A O 1
ATOM 1338 N N . CYS A 1 172 ? -2.021 -7.152 -8.508 1.00 82.12 172 CYS A N 1
ATOM 1339 C CA . CYS A 1 172 ? -1.501 -7.765 -7.276 1.00 82.12 172 CYS A CA 1
ATOM 1340 C C . CYS A 1 172 ? 0.030 -7.770 -7.306 1.00 82.12 172 CYS A C 1
ATOM 1342 O O . CYS A 1 172 ? 0.604 -7.909 -8.377 1.00 82.12 172 CYS A O 1
ATOM 1344 N N . ALA A 1 173 ? 0.701 -7.698 -6.158 1.00 68.56 173 ALA A N 1
ATOM 1345 C CA . ALA A 1 173 ? 2.164 -7.798 -6.075 1.00 68.56 173 ALA A CA 1
ATOM 1346 C C . ALA A 1 173 ? 2.709 -9.247 -6.167 1.00 68.56 173 ALA A C 1
ATOM 1348 O O . ALA A 1 173 ? 3.885 -9.482 -5.906 1.00 68.56 173 ALA A O 1
ATOM 1349 N N . THR A 1 174 ? 1.868 -10.236 -6.497 1.00 64.44 174 THR A N 1
ATOM 1350 C CA . THR A 1 174 ? 2.265 -11.652 -6.617 1.00 64.44 174 THR A CA 1
ATOM 1351 C C . THR A 1 174 ? 2.737 -12.001 -8.033 1.00 64.44 174 THR A C 1
ATOM 1353 O O . THR A 1 174 ? 2.500 -11.254 -8.982 1.00 64.44 174 THR A O 1
ATOM 1356 N N . ILE A 1 175 ? 3.320 -13.198 -8.199 1.00 53.06 175 ILE A N 1
ATOM 1357 C CA . ILE A 1 175 ? 3.806 -13.753 -9.484 1.00 53.06 175 ILE A CA 1
ATOM 1358 C C . ILE A 1 175 ? 2.759 -13.818 -10.610 1.00 53.06 175 ILE A C 1
ATOM 1360 O O . ILE A 1 175 ? 3.098 -14.057 -11.762 1.00 53.06 175 ILE A O 1
ATOM 1364 N N . THR A 1 176 ? 1.475 -13.623 -10.300 1.00 56.84 176 THR A N 1
ATOM 1365 C CA . THR A 1 176 ? 0.404 -13.566 -11.310 1.00 56.84 176 THR A CA 1
ATOM 1366 C C . THR A 1 176 ? 0.323 -12.206 -12.023 1.00 56.84 176 THR A C 1
ATOM 1368 O O . THR A 1 176 ? -0.458 -12.041 -12.966 1.00 56.84 176 THR A O 1
ATOM 1371 N N . SER A 1 177 ? 1.110 -11.221 -11.574 1.00 62.53 177 SER A N 1
ATOM 1372 C CA . SER A 1 177 ? 1.281 -9.902 -12.194 1.00 62.53 177 SER A CA 1
ATOM 1373 C C . SER A 1 177 ? 2.777 -9.595 -12.408 1.00 62.53 177 SER A C 1
ATOM 1375 O O . SER A 1 177 ? 3.458 -10.396 -13.033 1.00 62.53 177 SER A O 1
ATOM 1377 N N . GLN A 1 178 ? 3.277 -8.443 -11.946 1.00 67.94 178 GLN A N 1
ATOM 1378 C CA . GLN A 1 178 ? 4.693 -8.054 -11.997 1.00 67.94 178 GLN A CA 1
ATOM 1379 C C . GLN A 1 178 ? 5.243 -7.963 -10.574 1.00 67.94 178 GLN A C 1
ATOM 1381 O O . GLN A 1 178 ? 4.490 -7.632 -9.651 1.00 67.94 178 GLN A O 1
ATOM 1386 N N . VAL A 1 179 ? 6.544 -8.200 -10.396 1.00 77.38 179 VAL A N 1
ATOM 1387 C CA . VAL A 1 179 ? 7.181 -8.059 -9.083 1.00 77.38 179 VAL A CA 1
ATOM 1388 C C . VAL A 1 179 ? 7.248 -6.575 -8.714 1.00 77.38 179 VAL A C 1
ATOM 1390 O O . VAL A 1 179 ? 7.987 -5.799 -9.315 1.00 77.38 179 VAL A O 1
ATOM 1393 N N . TYR A 1 180 ? 6.455 -6.169 -7.720 1.00 82.25 180 TYR A N 1
ATOM 1394 C CA . TYR A 1 180 ? 6.393 -4.792 -7.227 1.00 82.25 180 TYR A CA 1
ATOM 1395 C C . TYR A 1 180 ? 6.931 -4.697 -5.792 1.00 82.25 180 TYR A C 1
ATOM 1397 O O . TYR A 1 180 ? 6.265 -5.122 -4.850 1.00 82.25 180 TYR A O 1
ATOM 1405 N N . GLY A 1 181 ? 8.122 -4.110 -5.626 1.00 79.69 181 GLY A N 1
ATOM 1406 C CA . GLY A 1 181 ? 8.816 -3.992 -4.331 1.00 79.69 181 GLY A CA 1
ATOM 1407 C C . GLY A 1 181 ? 8.672 -2.641 -3.614 1.00 79.69 181 GLY A C 1
ATOM 1408 O O . GLY A 1 181 ? 9.242 -2.439 -2.542 1.00 79.69 181 GLY A O 1
ATOM 1409 N N . GLY A 1 182 ? 7.941 -1.679 -4.185 1.00 85.06 182 GLY A N 1
ATOM 1410 C CA . GLY A 1 182 ? 7.871 -0.320 -3.635 1.00 85.06 182 GLY A CA 1
ATOM 1411 C C . GLY A 1 182 ? 9.207 0.430 -3.750 1.00 85.06 182 GLY A C 1
ATOM 1412 O O . GLY A 1 182 ? 9.652 0.748 -4.856 1.00 85.06 182 GLY A O 1
ATOM 1413 N N . LEU A 1 183 ? 9.821 0.795 -2.616 1.00 84.88 183 LEU A N 1
ATOM 1414 C CA . LEU A 1 183 ? 11.139 1.452 -2.567 1.00 84.88 183 LEU A CA 1
ATOM 1415 C C . LEU A 1 183 ? 12.333 0.497 -2.419 1.00 84.88 183 LEU A C 1
ATOM 1417 O O . LEU A 1 183 ? 13.455 0.994 -2.558 1.00 84.88 183 LEU A O 1
ATOM 1421 N N . ALA A 1 184 ? 12.116 -0.801 -2.161 1.00 65.94 184 ALA A N 1
ATOM 1422 C CA . ALA A 1 184 ? 13.202 -1.786 -2.059 1.00 65.94 184 ALA A CA 1
ATOM 1423 C C . ALA A 1 184 ? 14.080 -1.780 -3.320 1.00 65.94 184 ALA A C 1
ATOM 1425 O O . ALA A 1 184 ? 13.568 -1.442 -4.415 1.00 65.94 184 ALA A O 1
#

Sequence (184 aa):
MKKIILLILIAVCVILVGFQDSSGPKIRVAILIDASSVKISATGRFKIFAPGKLEAVATGDENSIYMIRSGLFGLKMEGPEEYGDILEIKPLRDSFIKVNNQAYRGEIEVRKRDDALLVINEVDLEKYLYGVMKHEISPAWPREAVKAQAVAARSFALNKKLKNIGKPYDLCATITSQVYGGLA

pLDDT: mean 86.57, std 17.05, range [37.69, 98.5]

Radius of gyration: 20.52 Å; chains: 1; bounding box: 41×71×47 Å

Foldseek 3Di:
DPPPVVVVVVVVVVVPPPPPPPQADKFKEFADDFAQKKKKAKQFKKFKDAPPDPDGPDIDTRPDIWIWGDDPADIDTPDDDHRHFKMKIAGDDPMFMAIVNFTAAGIWMWGDDPRGITIIHIHRLVLQLVQQLVPPDDPPDDPVVSVVVSVVLSVQRVVQQVVQPPHPGSYYCDPVGTPGRGPD